Protein AF-A0A2N9MSA2-F1 (afdb_monomer_lite)

Sequence (276 aa):
MLRGLRWGELRAAGSRIDQMLLAAPSSELRQALKRASLESNWTGVLEQAETAMGMECGRGWLDLQRYVCRACYEMGTDYGPIRSAVISGVRGLLADYPSLTELTMMDDTATANAETLAWIRDDAMPGAAATAPPPVEAPAWDSAPAAESGLPTPPDVFELAMQAARAGRPQEGIEMLMREMTQERTGRGRFQRKAQLAQLCVGTPHEPIAFPILKDLAAEIERRKLEDWEAPDLLAHPLALLYRCLSRVDGSQEESQKLYSWLCRLDPLAALNVSR

Foldseek 3Di:
DLLCVLQVVQPVVPLDGDLQLQADDDPVLVVQLVVCVVVLVLVSNQVSLVVVSNDSNVNQQLVSLVSNLVSLVSVDDVSVVVSVVSLVSVLVSCVSPVCSQVDAHPVRHGSADPVSVVCCCVPNNPPPPDDDDDDDDDDDDDDDDDDDDPDDDPPDLLVVCLVCLVVVNNVVSLVSLVVQLVVDPDPVSVLQSLLSNLVSCPPHPNVVVSQVSLVVSLVVCVVVVCVVPPQLVSNLSSLLSNLLSCVVVVHDPVVNVVSLVVSCVSPVVSSVVSVD

Radius of gyration: 25.55 Å; chains: 1; bounding box: 64×41×65 Å

pLDDT: mean 84.84, std 16.27, range [33.5, 96.94]

Structure (mmCIF, N/CA/C/O backbone):
data_AF-A0A2N9MSA2-F1
#
_entry.id   AF-A0A2N9MSA2-F1
#
loop_
_atom_site.group_PDB
_atom_site.id
_atom_site.type_symbol
_atom_site.label_atom_id
_atom_site.label_alt_id
_atom_site.label_comp_id
_atom_site.label_asym_id
_atom_site.label_entity_id
_atom_site.label_seq_id
_atom_site.pdbx_PDB_ins_code
_atom_site.Cartn_x
_atom_site.Cartn_y
_atom_site.Cartn_z
_atom_site.occupancy
_atom_site.B_iso_or_equiv
_atom_site.auth_seq_id
_atom_site.auth_comp_id
_atom_site.auth_asym_id
_atom_site.auth_atom_id
_atom_site.pdbx_PDB_model_num
ATOM 1 N N . MET A 1 1 ? 6.353 8.968 -9.975 1.00 82.12 1 MET A N 1
ATOM 2 C CA . MET A 1 1 ? 5.584 9.388 -11.169 1.00 82.12 1 MET A CA 1
ATOM 3 C C . MET A 1 1 ? 5.792 8.453 -12.360 1.00 82.12 1 MET A C 1
ATOM 5 O O . MET A 1 1 ? 4.796 7.932 -12.835 1.00 82.12 1 MET A O 1
ATOM 9 N N . LEU A 1 2 ? 7.028 8.152 -12.787 1.00 93.88 2 LEU A N 1
ATOM 10 C CA . LEU A 1 2 ? 7.305 7.303 -13.969 1.00 93.88 2 LEU A CA 1
ATOM 11 C C . LEU A 1 2 ? 6.606 5.930 -13.949 1.00 93.88 2 LEU A C 1
ATOM 13 O O . LEU A 1 2 ? 5.880 5.584 -14.875 1.00 93.88 2 LEU A O 1
ATOM 17 N N . ARG A 1 3 ? 6.750 5.186 -12.846 1.00 94.31 3 ARG A N 1
ATOM 18 C CA . ARG A 1 3 ? 6.063 3.899 -12.627 1.00 94.31 3 ARG A CA 1
ATOM 19 C C . ARG A 1 3 ? 4.542 4.021 -12.667 1.00 94.31 3 ARG A C 1
ATOM 21 O O . ARG A 1 3 ? 3.889 3.203 -13.297 1.00 94.31 3 ARG A O 1
ATOM 28 N N . GLY A 1 4 ? 3.987 5.071 -12.061 1.00 92.50 4 GLY A N 1
ATOM 29 C CA . GLY A 1 4 ? 2.548 5.347 -12.106 1.00 92.50 4 GLY A CA 1
ATOM 30 C C . GLY A 1 4 ? 2.040 5.604 -13.525 1.00 92.50 4 GLY A C 1
ATOM 31 O O . GLY A 1 4 ? 0.972 5.122 -13.871 1.00 92.50 4 GLY A O 1
ATOM 32 N N . LEU A 1 5 ? 2.826 6.290 -14.362 1.00 92.94 5 LEU A N 1
ATOM 33 C CA . LEU A 1 5 ? 2.504 6.498 -15.774 1.00 92.94 5 LEU A CA 1
ATOM 34 C C . LEU A 1 5 ? 2.547 5.178 -16.559 1.00 92.94 5 LEU A C 1
ATOM 36 O O . LEU A 1 5 ? 1.536 4.758 -17.110 1.00 92.94 5 LEU A O 1
ATOM 40 N N . ARG A 1 6 ? 3.696 4.492 -16.590 1.00 94.62 6 ARG A N 1
ATOM 41 C CA . ARG A 1 6 ? 3.877 3.290 -17.426 1.00 94.62 6 ARG A CA 1
ATOM 42 C C . ARG A 1 6 ? 3.034 2.106 -16.969 1.00 94.62 6 ARG A C 1
ATOM 44 O O . ARG A 1 6 ? 2.433 1.424 -17.789 1.00 94.62 6 ARG A O 1
ATOM 51 N N . TRP A 1 7 ? 2.962 1.854 -15.667 1.00 94.81 7 TRP A N 1
ATOM 52 C CA . TRP A 1 7 ? 2.114 0.783 -15.148 1.00 94.81 7 TRP A CA 1
ATOM 53 C C . TRP A 1 7 ? 0.641 1.191 -15.088 1.00 94.81 7 TRP A C 1
ATOM 55 O O . TRP A 1 7 ? -0.224 0.324 -15.033 1.00 94.81 7 TRP A O 1
ATOM 65 N N . GLY A 1 8 ? 0.343 2.492 -15.094 1.00 91.94 8 GLY A N 1
ATOM 66 C CA . GLY A 1 8 ? -1.013 3.004 -15.280 1.00 91.94 8 GLY A CA 1
ATOM 67 C C . GLY A 1 8 ? -1.538 2.716 -16.684 1.00 91.94 8 GLY A C 1
ATOM 68 O O . GLY A 1 8 ? -2.685 2.315 -16.823 1.00 91.94 8 GLY A O 1
ATOM 69 N N . GLU A 1 9 ? -0.690 2.823 -17.710 1.00 91.88 9 GLU A N 1
ATOM 70 C CA . GLU A 1 9 ? -1.038 2.446 -19.089 1.00 91.88 9 GLU A CA 1
ATOM 71 C C . GLU A 1 9 ? -1.388 0.955 -19.208 1.00 91.88 9 GLU A C 1
ATOM 73 O O . GLU A 1 9 ? -2.376 0.617 -19.853 1.00 91.88 9 GLU A O 1
ATOM 78 N N . LEU A 1 10 ? -0.645 0.071 -18.528 1.00 89.81 10 LEU A N 1
ATOM 79 C CA . LEU A 1 10 ? -1.005 -1.352 -18.451 1.00 89.81 10 LEU A CA 1
ATOM 80 C C . LEU A 1 10 ? -2.348 -1.561 -17.738 1.00 89.81 10 LEU A C 1
ATOM 82 O O . LEU A 1 10 ? -3.181 -2.324 -18.215 1.00 89.81 10 LEU A O 1
ATOM 86 N N . ARG A 1 11 ? -2.587 -0.833 -16.639 1.00 90.31 11 ARG A N 1
ATOM 87 C CA . ARG A 1 11 ? -3.855 -0.888 -15.893 1.00 90.31 11 ARG A CA 1
ATOM 88 C C . ARG A 1 11 ? -5.054 -0.364 -16.662 1.00 90.31 11 ARG A C 1
ATOM 90 O O . ARG A 1 11 ? -6.148 -0.904 -16.525 1.00 90.31 11 ARG A O 1
ATOM 97 N N . ALA A 1 12 ? -4.854 0.643 -17.503 1.00 88.12 12 ALA A N 1
ATOM 98 C CA . ALA A 1 12 ? -5.901 1.176 -18.362 1.00 88.12 12 ALA A CA 1
ATOM 99 C C . ALA A 1 12 ? -6.389 0.149 -19.400 1.00 88.12 12 ALA A C 1
ATOM 101 O O . ALA A 1 12 ? -7.544 0.218 -19.812 1.00 88.12 12 ALA A O 1
ATOM 102 N N . ALA A 1 13 ? -5.549 -0.821 -19.785 1.00 79.25 13 ALA A N 1
ATOM 103 C CA . ALA A 1 13 ? -5.922 -1.905 -20.696 1.00 79.25 13 ALA A CA 1
ATOM 104 C C . ALA A 1 13 ? -6.785 -3.005 -20.031 1.00 79.25 13 ALA A C 1
ATOM 106 O O . ALA A 1 13 ? -7.304 -3.883 -20.721 1.00 79.25 13 ALA A O 1
ATOM 107 N N . GLY A 1 14 ? -6.988 -2.946 -18.708 1.00 85.31 14 GLY A N 1
ATOM 108 C CA . GLY A 1 14 ? -7.838 -3.868 -17.955 1.00 85.31 14 GLY A CA 1
ATOM 109 C C . GLY A 1 14 ? -7.071 -5.031 -17.323 1.00 85.31 14 GLY A C 1
ATOM 110 O O . GLY A 1 14 ? -5.908 -4.902 -16.953 1.00 85.31 14 GLY A O 1
ATOM 111 N N . SER A 1 15 ? -7.733 -6.176 -17.146 1.00 78.88 15 SER A N 1
ATOM 112 C CA . SER A 1 15 ? -7.199 -7.322 -16.387 1.00 78.88 15 SER A CA 1
ATOM 113 C C . SER A 1 15 ? -6.194 -8.188 -17.150 1.00 78.88 15 SER A C 1
ATOM 115 O O . SER A 1 15 ? -5.512 -9.011 -16.544 1.00 78.88 15 SER A O 1
ATOM 117 N N . ARG A 1 16 ? -6.078 -8.021 -18.473 1.00 82.06 16 ARG A N 1
ATOM 118 C CA . ARG A 1 16 ? -5.093 -8.728 -19.301 1.00 82.06 16 ARG A CA 1
ATOM 119 C C . ARG A 1 16 ? -4.086 -7.743 -19.862 1.00 82.06 16 ARG A C 1
ATOM 121 O O . ARG A 1 16 ? -4.459 -6.698 -20.382 1.00 82.06 16 ARG A O 1
ATOM 128 N N . ILE A 1 17 ? -2.814 -8.117 -19.788 1.00 85.81 17 ILE A N 1
ATOM 129 C CA . ILE A 1 17 ? -1.739 -7.358 -20.417 1.00 85.81 17 ILE A CA 1
ATOM 130 C C . ILE A 1 17 ? -1.771 -7.632 -21.917 1.00 85.81 17 ILE A C 1
ATOM 132 O O . ILE A 1 17 ? -1.617 -8.775 -22.347 1.00 85.81 17 ILE A O 1
ATOM 136 N N . ASP A 1 18 ? -1.942 -6.573 -22.703 1.00 85.62 18 ASP A N 1
ATOM 137 C CA . ASP A 1 18 ? -1.681 -6.623 -24.134 1.00 85.62 18 ASP A CA 1
ATOM 138 C C . ASP A 1 18 ? -0.167 -6.708 -24.366 1.00 85.62 18 ASP A C 1
ATOM 140 O O . ASP A 1 18 ? 0.590 -5.796 -24.021 1.00 85.62 18 ASP A O 1
ATOM 144 N N . GLN A 1 19 ? 0.278 -7.821 -24.949 1.00 85.81 19 GLN A N 1
ATOM 145 C CA . GLN A 1 19 ? 1.688 -8.073 -25.225 1.00 85.81 19 GLN A CA 1
ATOM 146 C C . GLN A 1 19 ? 2.277 -7.051 -26.210 1.00 85.81 19 GLN A C 1
ATOM 148 O O . GLN A 1 19 ? 3.468 -6.755 -26.135 1.00 85.81 19 GLN A O 1
ATOM 153 N N . MET A 1 20 ? 1.446 -6.427 -27.055 1.00 87.06 20 MET A N 1
ATOM 154 C CA . MET A 1 20 ? 1.877 -5.360 -27.965 1.00 87.06 20 MET A CA 1
ATOM 155 C C . MET A 1 20 ? 2.362 -4.105 -27.228 1.00 87.06 20 MET A C 1
ATOM 157 O O . MET A 1 20 ? 3.147 -3.333 -27.775 1.00 87.06 20 MET A O 1
ATOM 161 N N . LEU A 1 21 ? 1.945 -3.903 -25.972 1.00 88.31 21 LEU A N 1
ATOM 162 C CA . LEU A 1 21 ? 2.420 -2.797 -25.136 1.00 88.31 21 LEU A CA 1
ATOM 163 C C . LEU A 1 21 ? 3.799 -3.072 -24.517 1.00 88.31 21 LEU A C 1
ATOM 165 O O . LEU A 1 21 ? 4.441 -2.143 -24.018 1.00 88.31 21 LEU A O 1
ATOM 169 N N . LEU A 1 22 ? 4.273 -4.322 -24.539 1.00 91.44 22 LEU A N 1
ATOM 170 C CA . LEU A 1 22 ? 5.542 -4.736 -23.939 1.00 91.44 22 LEU A CA 1
ATOM 171 C C . LEU A 1 22 ? 6.706 -4.507 -24.909 1.00 91.44 22 LEU A C 1
ATOM 173 O O . LEU A 1 22 ? 7.338 -5.442 -25.403 1.00 91.44 22 LEU A O 1
ATOM 177 N N . ALA A 1 23 ? 6.994 -3.235 -25.181 1.00 91.94 23 ALA A N 1
ATOM 178 C CA . ALA A 1 23 ? 8.123 -2.842 -26.013 1.00 91.94 23 ALA A CA 1
ATOM 179 C C . ALA A 1 23 ? 9.449 -3.327 -25.408 1.00 91.94 23 ALA A C 1
ATOM 181 O O . ALA A 1 23 ? 9.709 -3.173 -24.213 1.00 91.94 23 ALA A O 1
ATOM 182 N N . ALA A 1 24 ? 10.316 -3.883 -26.246 1.00 90.31 24 ALA A N 1
ATOM 183 C CA . ALA A 1 24 ? 11.632 -4.314 -25.815 1.00 90.31 24 ALA A CA 1
ATOM 184 C C . ALA A 1 24 ? 12.589 -3.116 -25.661 1.00 90.31 24 ALA A C 1
ATOM 186 O O . ALA A 1 24 ? 12.570 -2.196 -26.482 1.00 90.31 24 ALA A O 1
ATOM 187 N N . PRO A 1 25 ? 13.464 -3.103 -24.642 1.00 91.69 25 PRO A N 1
ATOM 188 C CA . PRO A 1 25 ? 14.540 -2.119 -24.564 1.00 91.69 25 PRO A CA 1
ATOM 189 C C . PRO A 1 25 ? 15.592 -2.375 -25.650 1.00 91.69 25 PRO A C 1
ATOM 191 O O . PRO A 1 25 ? 15.817 -3.521 -26.044 1.00 91.69 25 PRO A O 1
ATOM 194 N N . SER A 1 26 ? 16.297 -1.327 -26.082 1.00 92.56 26 SER A N 1
ATOM 195 C CA . SER A 1 26 ? 17.403 -1.480 -27.032 1.00 92.56 26 SER A CA 1
ATOM 196 C C . SER A 1 26 ? 18.547 -2.316 -26.441 1.00 92.56 26 SER A C 1
ATOM 198 O O . SER A 1 26 ? 18.805 -2.308 -25.232 1.00 92.56 26 SER A O 1
ATOM 200 N N . SER A 1 27 ? 19.279 -3.028 -27.302 1.00 90.62 27 SER A N 1
ATOM 201 C CA . SER A 1 27 ? 20.450 -3.813 -26.890 1.00 90.62 27 SER A CA 1
ATOM 202 C C . SER A 1 27 ? 21.538 -2.941 -26.258 1.00 90.62 27 SER A C 1
ATOM 204 O O . SER A 1 27 ? 22.180 -3.364 -25.298 1.00 90.62 27 SER A O 1
ATOM 206 N N . GLU A 1 28 ? 21.711 -1.718 -26.761 1.00 92.88 28 GLU A N 1
ATOM 207 C CA . GLU A 1 28 ? 22.635 -0.724 -26.214 1.00 92.88 28 GLU A CA 1
ATOM 208 C C . GLU A 1 28 ? 22.285 -0.373 -24.765 1.00 92.88 28 GLU A C 1
ATOM 210 O O . GLU A 1 28 ? 23.157 -0.423 -23.900 1.00 92.88 28 GLU A O 1
ATOM 215 N N . LEU A 1 29 ? 21.005 -0.123 -24.470 1.00 93.00 29 LEU A N 1
ATOM 216 C CA . LEU A 1 29 ? 20.539 0.196 -23.120 1.00 93.00 29 LEU A CA 1
ATOM 217 C C . LEU A 1 29 ? 20.775 -0.965 -22.143 1.00 93.00 29 LEU A C 1
ATOM 219 O O . LEU A 1 29 ? 21.257 -0.750 -21.030 1.00 93.00 29 LEU A O 1
ATOM 223 N N . ARG A 1 30 ? 20.504 -2.210 -22.565 1.00 92.62 30 ARG A N 1
ATOM 224 C CA . ARG A 1 30 ? 20.805 -3.410 -21.757 1.00 92.62 30 ARG A CA 1
ATOM 225 C C . ARG A 1 30 ? 22.294 -3.514 -21.439 1.00 92.62 30 ARG A C 1
ATOM 227 O O . ARG A 1 30 ? 22.672 -3.794 -20.302 1.00 92.62 30 ARG A O 1
ATOM 234 N N . GLN A 1 31 ? 23.141 -3.314 -22.448 1.00 93.69 31 GLN A N 1
ATOM 235 C CA . GLN A 1 31 ? 24.591 -3.394 -22.295 1.00 93.69 31 GLN A CA 1
ATOM 236 C C . GLN A 1 31 ? 25.132 -2.262 -21.419 1.00 93.69 31 GLN A C 1
ATOM 238 O O . GLN A 1 31 ? 26.003 -2.519 -20.590 1.00 93.69 31 GLN A O 1
ATOM 243 N N . ALA A 1 32 ? 24.609 -1.043 -21.564 1.00 93.50 32 ALA A N 1
ATOM 244 C CA . ALA A 1 32 ? 25.002 0.116 -20.771 1.00 93.50 32 ALA A CA 1
ATOM 245 C C . ALA A 1 32 ? 24.683 -0.081 -19.281 1.00 93.50 32 ALA A C 1
ATOM 247 O O . ALA A 1 32 ? 25.586 0.033 -18.451 1.00 93.50 32 ALA A O 1
ATOM 248 N N . LEU A 1 33 ? 23.455 -0.503 -18.950 1.00 94.75 33 LEU A N 1
ATOM 249 C CA . LEU A 1 33 ? 23.052 -0.811 -17.572 1.00 94.75 33 LEU A CA 1
ATOM 250 C C . LEU A 1 33 ? 23.892 -1.935 -16.962 1.00 94.75 33 LEU A C 1
ATOM 252 O O . LEU A 1 33 ? 24.382 -1.817 -15.837 1.00 94.75 33 LEU A O 1
ATOM 256 N N . LYS A 1 34 ? 24.107 -3.020 -17.716 1.00 93.56 34 LYS A N 1
ATOM 257 C CA . LYS A 1 34 ? 24.925 -4.144 -17.251 1.00 93.56 34 LYS A CA 1
ATOM 258 C C . LYS A 1 34 ? 26.378 -3.729 -17.020 1.00 93.56 34 LYS A C 1
ATOM 260 O O . LYS A 1 34 ? 26.956 -4.121 -16.012 1.00 93.56 34 LYS A O 1
ATOM 265 N N . ARG A 1 35 ? 26.961 -2.928 -17.916 1.00 96.12 35 ARG A N 1
ATOM 266 C CA . ARG A 1 35 ? 28.325 -2.403 -17.770 1.00 96.12 35 ARG A CA 1
ATOM 267 C C . ARG A 1 35 ? 28.445 -1.514 -16.533 1.00 96.12 35 ARG A C 1
ATOM 269 O O . ARG A 1 35 ? 29.296 -1.785 -15.694 1.00 96.12 35 ARG A O 1
ATOM 276 N N . ALA A 1 36 ? 27.553 -0.536 -16.375 1.00 94.81 36 ALA A N 1
ATOM 277 C CA . ALA A 1 36 ? 27.558 0.368 -15.225 1.00 94.81 36 ALA A CA 1
ATOM 278 C C . ALA A 1 36 ? 27.416 -0.391 -13.892 1.00 94.81 36 ALA A C 1
ATOM 280 O O . ALA A 1 36 ? 28.091 -0.070 -12.917 1.00 94.81 36 ALA A O 1
ATOM 281 N N . SER A 1 37 ? 26.594 -1.446 -13.869 1.00 94.94 37 SER A N 1
ATOM 282 C CA . SER A 1 37 ? 26.458 -2.334 -12.711 1.00 94.94 37 SER A CA 1
ATOM 283 C C . SER A 1 37 ? 27.732 -3.121 -12.402 1.00 94.94 37 SER A C 1
ATOM 285 O O . SER A 1 37 ? 28.027 -3.330 -11.230 1.00 94.94 37 SER A O 1
ATOM 287 N N . LEU A 1 38 ? 28.471 -3.584 -13.414 1.00 95.12 38 LEU A N 1
ATOM 288 C CA . LEU A 1 38 ? 29.733 -4.308 -13.214 1.00 95.12 38 LEU A CA 1
ATOM 289 C C . LEU A 1 38 ? 30.852 -3.380 -12.729 1.00 95.12 38 LEU A C 1
ATOM 291 O O . LEU A 1 38 ? 31.687 -3.782 -11.926 1.00 95.12 38 LEU A O 1
ATOM 295 N N . GLU A 1 39 ? 30.838 -2.129 -13.178 1.00 96.19 39 GLU A N 1
ATOM 296 C CA . GLU A 1 39 ? 31.784 -1.084 -12.774 1.00 96.19 39 GLU A CA 1
ATOM 297 C C . GLU A 1 39 ? 31.448 -0.464 -11.405 1.00 96.19 39 GLU A C 1
ATOM 299 O O . GLU A 1 39 ? 32.145 0.441 -10.956 1.00 96.19 39 GLU A O 1
ATOM 304 N N . SER A 1 40 ? 30.393 -0.938 -10.724 1.00 95.44 40 SER A N 1
ATOM 305 C CA . SER A 1 40 ? 29.891 -0.377 -9.456 1.00 95.44 40 SER A CA 1
ATOM 306 C C . SER A 1 40 ? 29.536 1.116 -9.531 1.00 95.44 40 SER A C 1
ATOM 308 O O . SER A 1 40 ? 29.532 1.824 -8.524 1.00 95.44 40 SER A O 1
ATOM 310 N N . ASN A 1 41 ? 29.209 1.613 -10.726 1.00 96.12 41 ASN A N 1
ATOM 311 C CA . ASN A 1 41 ? 28.740 2.978 -10.935 1.00 96.12 41 ASN A CA 1
ATOM 312 C C . ASN A 1 41 ? 27.240 3.072 -10.603 1.00 96.12 41 ASN A C 1
ATOM 314 O O . ASN A 1 41 ? 26.390 3.175 -11.489 1.00 96.12 41 ASN A O 1
ATOM 318 N N . TRP A 1 42 ? 26.905 2.983 -9.314 1.00 96.56 42 TRP A N 1
ATOM 319 C CA . TRP A 1 42 ? 25.520 2.858 -8.847 1.00 96.56 42 TRP A CA 1
ATOM 320 C C . TRP A 1 42 ? 24.660 4.094 -9.123 1.00 96.56 42 TRP A C 1
ATOM 322 O O . TRP A 1 42 ? 23.480 3.950 -9.440 1.00 96.56 42 TRP A O 1
ATOM 332 N N . THR A 1 43 ? 25.248 5.291 -9.097 1.00 95.69 43 THR A N 1
ATOM 333 C CA . THR A 1 43 ? 24.578 6.529 -9.526 1.00 95.69 43 THR A CA 1
ATOM 334 C C . THR A 1 43 ? 24.186 6.454 -10.999 1.00 95.69 43 THR A C 1
ATOM 336 O O . THR A 1 43 ? 23.024 6.666 -11.337 1.00 95.69 43 THR A O 1
ATOM 339 N N . GLY A 1 44 ? 25.122 6.057 -11.867 1.00 95.19 44 GLY A N 1
ATOM 340 C CA . GLY A 1 44 ? 24.859 5.884 -13.294 1.00 95.19 44 GLY A CA 1
ATOM 341 C C . GLY A 1 44 ? 23.835 4.785 -13.587 1.00 95.19 44 GLY A C 1
ATOM 342 O O . GLY A 1 44 ? 23.007 4.950 -14.482 1.00 95.19 44 GLY A O 1
ATOM 343 N N . VAL A 1 45 ? 23.844 3.686 -12.821 1.00 96.94 45 VAL A N 1
ATOM 344 C CA . VAL A 1 45 ? 22.816 2.633 -12.914 1.00 96.94 45 VAL A CA 1
ATOM 345 C C . VAL A 1 45 ? 21.438 3.196 -12.579 1.00 96.94 45 VAL A C 1
ATOM 347 O O . VAL A 1 45 ? 20.493 2.958 -13.328 1.00 96.94 45 VAL A O 1
ATOM 350 N N . LEU A 1 46 ? 21.319 3.949 -11.482 1.00 95.81 46 LEU A N 1
ATOM 351 C CA . LEU A 1 46 ? 20.051 4.530 -11.047 1.00 95.81 46 LEU A CA 1
ATOM 352 C C . LEU A 1 46 ? 19.494 5.511 -12.090 1.00 95.81 46 LEU A C 1
ATOM 354 O O . LEU A 1 46 ? 18.334 5.396 -12.481 1.00 95.81 46 LEU A O 1
ATOM 358 N N . GLU A 1 47 ? 20.321 6.429 -12.589 1.00 95.56 47 GLU A N 1
ATOM 359 C CA . GLU A 1 47 ? 19.919 7.425 -13.593 1.00 95.56 47 GLU A CA 1
ATOM 360 C C . GLU A 1 47 ? 19.483 6.782 -14.916 1.00 95.56 47 GLU A C 1
ATOM 362 O O . GLU A 1 47 ? 18.430 7.121 -15.469 1.00 95.56 47 GLU A O 1
ATOM 367 N N . GLN A 1 48 ? 20.259 5.817 -15.418 1.00 96.00 48 GLN A N 1
ATOM 368 C CA . GLN A 1 48 ? 19.927 5.098 -16.649 1.00 96.00 48 GLN A CA 1
ATOM 369 C C . GLN A 1 48 ? 18.657 4.263 -16.485 1.00 96.00 48 GLN A C 1
ATOM 371 O O . GLN A 1 48 ? 17.819 4.237 -17.387 1.00 96.00 48 GLN A O 1
ATOM 376 N N . ALA A 1 49 ? 18.485 3.605 -15.336 1.00 96.31 49 ALA A N 1
ATOM 377 C CA . ALA A 1 49 ? 17.318 2.774 -15.086 1.00 96.31 49 ALA A CA 1
ATOM 378 C C . ALA A 1 49 ? 16.037 3.610 -14.944 1.00 96.31 49 ALA A C 1
ATOM 380 O O . ALA A 1 49 ? 15.003 3.220 -15.482 1.00 96.31 49 ALA A O 1
ATOM 381 N N . GLU A 1 50 ? 16.087 4.778 -14.294 1.00 95.56 50 GLU A N 1
ATOM 382 C CA . GLU A 1 50 ? 14.940 5.693 -14.229 1.00 95.56 50 GLU A CA 1
ATOM 383 C C . GLU A 1 50 ? 14.645 6.341 -15.591 1.00 95.56 50 GLU A C 1
ATOM 385 O O . GLU A 1 50 ? 13.482 6.492 -15.963 1.00 95.56 50 GLU A O 1
ATOM 390 N N . THR A 1 51 ? 15.669 6.641 -16.395 1.00 95.31 51 THR A N 1
ATOM 391 C CA . THR A 1 51 ? 15.471 7.102 -17.781 1.00 95.31 51 THR A CA 1
ATOM 392 C C . THR A 1 51 ? 14.743 6.036 -18.604 1.00 95.31 51 THR A C 1
ATOM 394 O O . THR A 1 51 ? 13.718 6.321 -19.224 1.00 95.31 51 THR A O 1
ATOM 397 N N . ALA A 1 52 ? 15.208 4.785 -18.536 1.00 95.19 52 ALA A N 1
ATOM 398 C CA . ALA A 1 52 ? 14.570 3.638 -19.178 1.00 95.19 52 ALA A CA 1
ATOM 399 C C . ALA A 1 52 ? 13.140 3.395 -18.669 1.00 95.19 52 ALA A C 1
ATOM 401 O O . ALA A 1 52 ? 12.248 3.068 -19.450 1.00 95.19 52 ALA A O 1
ATOM 402 N N . MET A 1 53 ? 12.895 3.614 -17.375 1.00 95.75 53 MET A N 1
ATOM 403 C CA . MET A 1 53 ? 11.570 3.513 -16.760 1.00 95.75 53 MET A CA 1
ATOM 404 C C . MET A 1 53 ? 10.574 4.518 -17.355 1.00 95.75 53 MET A C 1
ATOM 406 O O . MET A 1 53 ? 9.377 4.256 -17.347 1.00 95.75 53 MET A O 1
ATOM 410 N N . GLY A 1 54 ? 11.031 5.661 -17.873 1.00 94.06 54 GLY A N 1
ATOM 411 C CA . GLY A 1 54 ? 10.177 6.611 -18.594 1.00 94.06 54 GLY A CA 1
ATOM 412 C C . GLY A 1 54 ? 9.838 6.189 -20.029 1.00 94.06 54 GLY A C 1
ATOM 413 O O . GLY A 1 54 ? 8.859 6.673 -20.598 1.00 94.06 54 GLY A O 1
ATOM 414 N N . MET A 1 55 ? 10.614 5.279 -20.617 1.00 94.38 55 MET A N 1
ATOM 415 C CA . MET A 1 55 ? 10.430 4.804 -21.989 1.00 94.38 55 MET A CA 1
ATOM 416 C C . MET A 1 55 ? 9.339 3.732 -22.078 1.00 94.38 55 MET A C 1
ATOM 418 O O . MET A 1 55 ? 8.801 3.254 -21.081 1.00 94.38 55 MET A O 1
ATOM 422 N N . GLU A 1 56 ? 8.991 3.336 -23.297 1.00 92.38 56 GLU A N 1
ATOM 423 C CA . GLU A 1 56 ? 7.963 2.322 -23.561 1.00 92.38 56 GLU A CA 1
ATOM 424 C C . GLU A 1 56 ? 8.289 0.952 -22.955 1.00 92.38 56 GLU A C 1
ATOM 426 O O . GLU A 1 56 ? 7.392 0.260 -22.472 1.00 92.38 56 GLU A O 1
ATOM 431 N N . CYS A 1 57 ? 9.575 0.598 -22.893 1.00 93.19 57 CYS A N 1
ATOM 432 C CA . CYS A 1 57 ? 10.041 -0.645 -22.284 1.00 93.19 57 CYS A CA 1
ATOM 433 C C . CYS A 1 57 ? 9.836 -0.703 -20.764 1.00 93.19 57 CYS A C 1
ATOM 435 O O . CYS A 1 57 ? 9.751 -1.792 -20.199 1.00 93.19 57 CYS A O 1
ATOM 437 N N . GLY A 1 58 ? 9.663 0.444 -20.095 1.00 93.56 58 GLY A N 1
ATOM 438 C CA . GLY A 1 58 ? 9.379 0.512 -18.661 1.00 93.56 58 GLY A CA 1
ATOM 439 C C . GLY A 1 58 ? 8.045 -0.126 -18.255 1.00 93.56 58 GLY A C 1
ATOM 440 O O . GLY A 1 58 ? 7.828 -0.393 -17.073 1.00 93.56 58 GLY A O 1
ATOM 441 N N . ARG A 1 59 ? 7.149 -0.400 -19.214 1.00 94.12 59 ARG A N 1
ATOM 442 C CA . ARG A 1 59 ? 5.885 -1.109 -18.963 1.00 94.12 59 ARG A CA 1
ATOM 443 C C . ARG A 1 59 ? 6.132 -2.537 -18.489 1.00 94.12 59 ARG A C 1
ATOM 445 O O . ARG A 1 59 ? 5.594 -2.935 -17.463 1.00 94.12 59 ARG A O 1
ATOM 452 N N . GLY A 1 60 ? 6.957 -3.275 -19.229 1.00 92.38 60 GLY A N 1
ATOM 453 C CA . GLY A 1 60 ? 7.170 -4.708 -19.024 1.00 92.38 60 GLY A CA 1
ATOM 454 C C . GLY A 1 60 ? 8.524 -5.089 -18.447 1.00 92.38 60 GLY A C 1
ATOM 455 O O . GLY A 1 60 ? 8.663 -6.191 -17.932 1.00 92.38 60 GLY A O 1
ATOM 456 N N . TRP A 1 61 ? 9.534 -4.221 -18.532 1.00 95.62 61 TRP A N 1
ATOM 457 C CA . TRP A 1 61 ? 10.899 -4.613 -18.197 1.00 95.62 61 TRP A CA 1
ATOM 458 C C . TRP A 1 61 ? 11.165 -4.549 -16.686 1.00 95.62 61 TRP A C 1
ATOM 460 O O . TRP A 1 61 ? 11.560 -3.520 -16.131 1.00 95.62 61 TRP A O 1
ATOM 470 N N . LEU A 1 62 ? 10.947 -5.677 -16.007 1.00 95.81 62 LEU A N 1
ATOM 471 C CA . LEU A 1 62 ? 11.072 -5.808 -14.554 1.00 95.81 62 LEU A CA 1
ATOM 472 C C . LEU A 1 62 ? 12.527 -5.769 -14.074 1.00 95.81 62 LEU A C 1
ATOM 474 O O . LEU A 1 62 ? 12.780 -5.361 -12.940 1.00 95.81 62 LEU A O 1
ATOM 478 N N . ASP A 1 63 ? 13.492 -6.115 -14.931 1.00 95.00 63 ASP A N 1
ATOM 479 C CA . ASP A 1 63 ? 14.915 -6.074 -14.568 1.00 95.00 63 ASP A CA 1
ATOM 480 C C . ASP A 1 63 ? 15.373 -4.668 -14.153 1.00 95.00 63 ASP A C 1
ATOM 482 O O . ASP A 1 63 ? 16.244 -4.535 -13.291 1.00 95.00 63 ASP A O 1
ATOM 486 N N . LEU A 1 64 ? 14.754 -3.613 -14.702 1.00 95.69 64 LEU A N 1
ATOM 487 C CA . LEU A 1 64 ? 15.007 -2.228 -14.290 1.00 95.69 64 LEU A CA 1
ATOM 488 C C . LEU A 1 64 ? 14.813 -2.044 -12.785 1.00 95.69 64 LEU A C 1
ATOM 490 O O . LEU A 1 64 ? 15.591 -1.351 -12.134 1.00 95.69 64 LEU A O 1
ATOM 494 N N . GLN A 1 65 ? 13.796 -2.694 -12.219 1.00 96.06 65 GLN A N 1
ATOM 495 C CA . GLN A 1 65 ? 13.463 -2.561 -10.804 1.00 96.06 65 GLN A CA 1
ATOM 496 C C . GLN A 1 65 ? 14.533 -3.205 -9.930 1.00 96.06 65 GLN A C 1
ATOM 498 O O . GLN A 1 65 ? 14.940 -2.612 -8.933 1.00 96.06 65 GLN A O 1
ATOM 503 N N . ARG A 1 66 ? 15.063 -4.360 -10.354 1.00 95.88 66 ARG A N 1
ATOM 504 C CA . ARG A 1 66 ? 16.204 -4.997 -9.692 1.00 95.88 66 ARG A CA 1
ATOM 505 C C . ARG A 1 66 ? 17.429 -4.082 -9.710 1.00 95.88 66 ARG A C 1
ATOM 507 O O . ARG A 1 66 ? 18.051 -3.900 -8.666 1.00 95.88 66 ARG A O 1
ATOM 514 N N . TYR A 1 67 ? 17.757 -3.481 -10.857 1.00 96.31 67 TYR A N 1
ATOM 515 C CA . TYR A 1 67 ? 18.892 -2.557 -10.974 1.00 96.31 67 TYR A CA 1
ATOM 516 C C . TYR A 1 67 ? 18.746 -1.334 -10.066 1.00 96.31 67 TYR A C 1
ATOM 518 O O . TYR A 1 67 ? 19.684 -1.004 -9.343 1.00 96.31 67 TYR A O 1
ATOM 526 N N . VAL A 1 68 ? 17.565 -0.711 -10.040 1.00 96.50 68 VAL A N 1
ATOM 527 C CA . VAL A 1 68 ? 17.271 0.421 -9.147 1.00 96.50 68 VAL A CA 1
ATOM 528 C C . VAL A 1 68 ? 17.407 0.008 -7.685 1.00 96.50 68 VAL A C 1
ATOM 530 O O . VAL A 1 68 ? 18.113 0.660 -6.921 1.00 96.50 68 VAL A O 1
ATOM 533 N N . CYS A 1 69 ? 16.788 -1.104 -7.284 1.00 95.88 69 CYS A N 1
ATOM 534 C CA . CYS A 1 69 ? 16.864 -1.581 -5.907 1.00 95.88 69 CYS A CA 1
ATOM 535 C C . CYS A 1 69 ? 18.290 -1.958 -5.496 1.00 95.88 69 CYS A C 1
ATOM 537 O O . CYS A 1 69 ? 18.659 -1.712 -4.346 1.00 95.88 69 CYS A O 1
ATOM 539 N N . ARG A 1 70 ? 19.094 -2.515 -6.412 1.00 95.00 70 ARG A N 1
ATOM 540 C CA . ARG A 1 70 ? 20.507 -2.806 -6.161 1.00 95.00 70 ARG A CA 1
ATOM 541 C C . ARG A 1 70 ? 21.319 -1.526 -6.004 1.00 95.00 70 ARG A C 1
ATOM 543 O O . ARG A 1 70 ? 22.032 -1.403 -5.017 1.00 95.00 70 ARG A O 1
ATOM 550 N N . ALA A 1 71 ? 21.166 -0.562 -6.909 1.00 96.12 71 ALA A N 1
ATOM 551 C CA . ALA A 1 71 ? 21.848 0.725 -6.816 1.00 96.12 71 ALA A CA 1
ATOM 552 C C . ALA A 1 71 ? 21.509 1.449 -5.503 1.00 96.12 71 ALA A C 1
ATOM 554 O O . ALA A 1 71 ? 22.408 1.866 -4.781 1.00 96.12 71 ALA A O 1
ATOM 555 N N . CYS A 1 72 ? 20.226 1.512 -5.132 1.00 95.50 72 CYS A N 1
ATOM 556 C CA . CYS A 1 72 ? 19.804 2.110 -3.866 1.00 95.50 72 CYS A CA 1
ATOM 557 C C . CYS A 1 72 ? 20.389 1.399 -2.638 1.00 95.50 72 CYS A C 1
ATOM 559 O O . CYS A 1 72 ? 20.659 2.051 -1.638 1.00 95.50 72 CYS A O 1
ATOM 561 N N . TYR A 1 73 ? 20.567 0.077 -2.685 1.00 94.25 73 TYR A N 1
ATOM 562 C CA . TYR A 1 73 ? 21.200 -0.657 -1.589 1.00 94.25 73 TYR A CA 1
ATOM 563 C C . TYR A 1 73 ? 22.678 -0.270 -1.431 1.00 94.25 73 TYR A C 1
ATOM 565 O O . TYR A 1 73 ? 23.125 0.020 -0.325 1.00 94.25 73 TYR A O 1
ATOM 573 N N . GLU A 1 74 ? 23.414 -0.211 -2.541 1.00 94.56 74 GLU A N 1
ATOM 574 C CA . GLU A 1 74 ? 24.853 0.080 -2.554 1.00 94.56 74 GLU A CA 1
ATOM 575 C C . GLU A 1 74 ? 25.171 1.553 -2.252 1.00 94.56 74 GLU A C 1
ATOM 577 O O . GLU A 1 74 ? 26.211 1.868 -1.680 1.00 94.56 74 GLU A O 1
ATOM 582 N N . MET A 1 75 ? 24.261 2.472 -2.588 1.00 93.75 75 MET A N 1
ATOM 583 C CA . MET A 1 75 ? 24.393 3.903 -2.284 1.00 93.75 75 MET A CA 1
ATOM 584 C C . MET A 1 75 ? 24.111 4.251 -0.812 1.00 93.75 75 MET A C 1
ATOM 586 O O . MET A 1 75 ? 24.326 5.391 -0.401 1.00 93.75 75 MET A O 1
ATOM 590 N N . GLY A 1 76 ? 23.658 3.284 -0.010 1.00 90.69 76 GLY A N 1
ATOM 591 C CA . GLY A 1 76 ? 23.535 3.416 1.438 1.00 90.69 76 GLY A CA 1
ATOM 592 C C . GLY A 1 76 ? 22.139 3.779 1.949 1.00 90.69 76 GLY A C 1
ATOM 593 O O . GLY A 1 76 ? 21.136 3.783 1.233 1.00 90.69 76 GLY A O 1
ATOM 594 N N . THR A 1 77 ? 22.067 4.054 3.253 1.00 86.31 77 THR A N 1
ATOM 595 C CA . THR A 1 77 ? 20.814 4.122 4.026 1.00 86.31 77 THR A CA 1
ATOM 596 C C . THR A 1 77 ? 19.842 5.202 3.564 1.00 86.31 77 THR A C 1
ATOM 598 O O . THR A 1 77 ? 18.631 5.000 3.658 1.00 86.31 77 THR A O 1
ATOM 601 N N . ASP A 1 78 ? 20.345 6.304 3.012 1.00 92.12 78 ASP A N 1
ATOM 602 C CA . ASP A 1 78 ? 19.523 7.431 2.552 1.00 92.12 78 ASP A CA 1
ATOM 603 C C . ASP A 1 78 ? 18.613 7.044 1.374 1.00 92.12 78 ASP A C 1
ATOM 605 O O . ASP A 1 78 ? 17.529 7.602 1.199 1.00 92.12 78 ASP A O 1
ATOM 609 N N . TYR A 1 79 ? 18.999 6.016 0.613 1.00 93.81 79 TYR A N 1
ATOM 610 C CA . TYR A 1 79 ? 18.225 5.469 -0.502 1.00 93.81 79 TYR A CA 1
ATOM 611 C C . TYR A 1 79 ? 17.303 4.309 -0.084 1.00 93.81 79 TYR A C 1
ATOM 613 O O . TYR A 1 79 ? 16.524 3.800 -0.896 1.00 93.81 79 TYR A O 1
ATOM 621 N N . GLY A 1 80 ? 17.319 3.907 1.191 1.00 92.12 80 GLY A N 1
ATOM 622 C CA . GLY A 1 80 ? 16.468 2.846 1.739 1.00 92.12 80 GLY A CA 1
ATOM 623 C C . GLY A 1 80 ? 14.957 3.078 1.554 1.00 92.12 80 GLY A C 1
ATOM 624 O O . GLY A 1 80 ? 14.254 2.153 1.122 1.00 92.12 80 GLY A O 1
ATOM 625 N N . PRO A 1 81 ? 14.425 4.291 1.812 1.00 94.31 81 PRO A N 1
ATOM 626 C CA . PRO A 1 81 ? 13.022 4.610 1.544 1.00 94.31 81 PRO A CA 1
ATOM 627 C C . PRO A 1 81 ? 12.658 4.495 0.058 1.00 94.31 81 PRO A C 1
ATOM 629 O O . PRO A 1 81 ? 11.583 3.993 -0.273 1.00 94.31 81 PRO A O 1
ATOM 632 N N . ILE A 1 82 ? 13.570 4.887 -0.838 1.00 93.31 82 ILE A N 1
ATOM 633 C CA . ILE A 1 82 ? 13.381 4.791 -2.293 1.00 93.31 82 ILE A CA 1
ATOM 634 C C . ILE A 1 82 ? 13.308 3.318 -2.706 1.00 93.31 82 ILE A C 1
ATOM 636 O O . ILE A 1 82 ? 12.341 2.913 -3.352 1.00 93.31 82 ILE A O 1
ATOM 640 N N . ARG A 1 83 ? 14.260 2.489 -2.251 1.00 94.12 83 ARG A N 1
ATOM 641 C CA . ARG A 1 83 ? 14.242 1.034 -2.480 1.00 94.12 83 ARG A CA 1
ATOM 642 C C . ARG A 1 83 ? 12.927 0.409 -2.010 1.00 94.12 83 ARG A C 1
ATOM 644 O O . ARG A 1 83 ? 12.327 -0.374 -2.742 1.00 94.12 83 ARG A O 1
ATOM 651 N N . SER A 1 84 ? 12.460 0.780 -0.819 1.00 93.25 84 SER A N 1
ATOM 652 C CA . SER A 1 84 ? 11.213 0.258 -0.242 1.00 93.25 84 SER A CA 1
ATOM 653 C C . SER A 1 84 ? 9.980 0.653 -1.063 1.00 93.25 84 SER A C 1
ATOM 655 O O . SER A 1 84 ? 9.098 -0.176 -1.290 1.00 93.25 84 SER A O 1
ATOM 657 N N . ALA A 1 85 ? 9.930 1.894 -1.554 1.00 94.56 85 ALA A N 1
ATOM 658 C CA . ALA A 1 85 ? 8.854 2.368 -2.420 1.00 94.56 85 ALA A CA 1
ATOM 659 C C . ALA A 1 85 ? 8.824 1.622 -3.764 1.00 94.56 85 ALA A C 1
ATOM 661 O O . ALA A 1 85 ? 7.750 1.242 -4.229 1.00 94.56 85 ALA A O 1
ATOM 662 N N . VAL A 1 86 ? 9.992 1.361 -4.362 1.00 94.88 86 VAL A N 1
ATOM 663 C CA . VAL A 1 86 ? 10.099 0.587 -5.609 1.00 94.88 86 VAL A CA 1
ATOM 664 C C . VAL A 1 86 ? 9.626 -0.851 -5.399 1.00 94.88 86 VAL A C 1
ATOM 666 O O . VAL A 1 86 ? 8.794 -1.325 -6.169 1.00 94.88 86 VAL A O 1
ATOM 669 N N . ILE A 1 87 ? 10.067 -1.513 -4.324 1.00 94.50 87 ILE A N 1
ATOM 670 C CA . ILE A 1 87 ? 9.628 -2.875 -3.979 1.00 94.50 87 ILE A CA 1
ATOM 671 C C . ILE A 1 87 ? 8.107 -2.932 -3.780 1.00 94.50 87 ILE A C 1
ATOM 673 O O . ILE A 1 87 ? 7.449 -3.818 -4.321 1.00 94.50 87 ILE A O 1
ATOM 677 N N . SER A 1 88 ? 7.530 -1.974 -3.048 1.00 92.69 88 SER A N 1
ATOM 678 C CA . SER A 1 88 ? 6.076 -1.890 -2.849 1.00 92.69 88 SER A CA 1
ATOM 679 C C . SER A 1 88 ? 5.320 -1.693 -4.169 1.00 92.69 88 SER A C 1
ATOM 681 O O . SER A 1 88 ? 4.290 -2.320 -4.408 1.00 92.69 88 SER A O 1
ATOM 683 N N . GLY A 1 89 ? 5.866 -0.879 -5.076 1.00 93.88 89 GLY A N 1
ATOM 684 C CA . GLY A 1 89 ? 5.307 -0.701 -6.412 1.00 93.88 89 GLY A CA 1
ATOM 685 C C . GLY A 1 89 ? 5.315 -1.990 -7.239 1.00 93.88 89 GLY A C 1
ATOM 686 O O . GLY A 1 89 ? 4.309 -2.314 -7.868 1.00 93.88 89 GLY A O 1
ATOM 687 N N . VAL A 1 90 ? 6.423 -2.739 -7.212 1.00 94.88 90 VAL A N 1
ATOM 688 C CA . VAL A 1 90 ? 6.532 -4.038 -7.898 1.00 94.88 90 VAL A CA 1
ATOM 689 C C . VAL A 1 90 ? 5.550 -5.049 -7.312 1.00 94.88 90 VAL A C 1
ATOM 691 O O . VAL A 1 90 ? 4.863 -5.722 -8.074 1.00 94.88 90 VAL A O 1
ATOM 694 N N . ARG A 1 91 ? 5.409 -5.103 -5.980 1.00 94.00 91 ARG A N 1
ATOM 695 C CA . ARG A 1 91 ? 4.391 -5.925 -5.301 1.00 94.00 91 ARG A CA 1
ATOM 696 C C . ARG A 1 91 ? 2.990 -5.636 -5.818 1.00 94.00 91 ARG A C 1
ATOM 698 O O . ARG A 1 91 ? 2.290 -6.560 -6.209 1.00 94.00 91 ARG A O 1
ATOM 705 N N . GLY A 1 92 ? 2.603 -4.360 -5.854 1.00 92.88 92 GLY A N 1
ATOM 706 C CA . GLY A 1 92 ? 1.289 -3.957 -6.354 1.00 92.88 92 GLY A CA 1
ATOM 707 C C . GLY A 1 92 ? 1.081 -4.331 -7.822 1.00 92.88 92 GLY A C 1
ATOM 708 O O . GLY A 1 92 ? 0.033 -4.848 -8.179 1.00 92.88 92 GLY A O 1
ATOM 709 N N . LEU A 1 93 ? 2.092 -4.132 -8.676 1.00 93.44 93 LEU A N 1
ATOM 710 C CA . LEU A 1 93 ? 2.012 -4.535 -10.083 1.00 93.44 93 LEU A CA 1
ATOM 711 C C . LEU A 1 93 ? 1.820 -6.045 -10.256 1.00 93.44 93 LEU A C 1
ATOM 713 O O . LEU A 1 93 ? 0.997 -6.453 -11.065 1.00 93.44 93 LEU A O 1
ATOM 717 N N . LEU A 1 94 ? 2.574 -6.860 -9.519 1.00 93.06 94 LEU A N 1
ATOM 718 C CA . LEU A 1 94 ? 2.511 -8.318 -9.632 1.00 93.06 94 LEU A CA 1
ATOM 719 C C . LEU A 1 94 ? 1.277 -8.917 -8.952 1.00 93.06 94 LEU A C 1
ATOM 721 O O . LEU A 1 94 ? 0.844 -9.995 -9.344 1.00 93.06 94 LEU A O 1
ATOM 725 N N . ALA A 1 95 ? 0.692 -8.225 -7.972 1.00 90.81 95 ALA A N 1
ATOM 726 C CA . ALA A 1 95 ? -0.610 -8.591 -7.422 1.00 90.81 95 ALA A CA 1
ATOM 727 C C . ALA A 1 95 ? -1.725 -8.413 -8.466 1.00 90.81 95 ALA A C 1
ATOM 729 O O . ALA A 1 95 ? -2.583 -9.282 -8.594 1.00 90.81 95 ALA A O 1
ATOM 730 N N . ASP A 1 96 ? -1.676 -7.325 -9.240 1.00 90.62 96 ASP A N 1
ATOM 731 C CA . ASP A 1 96 ? -2.637 -7.068 -10.318 1.00 90.62 96 ASP A CA 1
ATOM 732 C C . ASP A 1 96 ? -2.384 -7.975 -11.538 1.00 90.62 96 ASP A C 1
ATOM 734 O O . ASP A 1 96 ? -3.322 -8.455 -12.173 1.00 90.62 96 ASP A O 1
ATOM 738 N N . TYR A 1 97 ? -1.108 -8.225 -11.859 1.00 91.56 97 TYR A N 1
ATOM 739 C CA . TYR A 1 97 ? -0.672 -8.979 -13.037 1.00 91.56 97 TYR A CA 1
ATOM 740 C C . TYR A 1 97 ? 0.373 -10.046 -12.691 1.00 91.56 97 TYR A C 1
ATOM 742 O O . TYR A 1 97 ? 1.555 -9.892 -13.019 1.00 91.56 97 TYR A O 1
ATOM 750 N N . PRO A 1 98 ? -0.038 -11.169 -12.080 1.00 89.94 98 PRO A N 1
ATOM 751 C CA . PRO A 1 98 ? 0.892 -12.224 -11.685 1.00 89.94 98 PRO A CA 1
ATOM 752 C C . PRO A 1 98 ? 1.574 -12.881 -12.888 1.00 89.94 98 PRO A C 1
ATOM 754 O O . PRO A 1 98 ? 2.744 -13.237 -12.813 1.00 89.94 98 PRO A O 1
ATOM 757 N N . SER A 1 99 ? 0.886 -12.976 -14.031 1.00 89.94 99 SER A N 1
ATOM 758 C CA . SER A 1 99 ? 1.449 -13.560 -15.253 1.00 89.94 99 SER A CA 1
ATOM 759 C C . SER A 1 99 ? 2.574 -12.723 -15.863 1.00 89.94 99 SER A C 1
ATOM 761 O O . SER A 1 99 ? 3.301 -13.230 -16.711 1.00 89.94 99 SER A O 1
ATOM 763 N N . LEU A 1 100 ? 2.753 -11.457 -15.457 1.00 91.25 100 LEU A N 1
ATOM 764 C CA . LEU A 1 100 ? 3.759 -10.568 -16.043 1.00 91.25 100 LEU A CA 1
ATOM 765 C C . LEU A 1 100 ? 5.176 -11.145 -15.940 1.00 91.25 100 LEU A C 1
ATOM 767 O O . LEU A 1 100 ? 5.967 -10.918 -16.848 1.00 91.25 100 LEU A O 1
ATOM 771 N N . THR A 1 101 ? 5.492 -11.908 -14.890 1.00 91.19 101 THR A N 1
ATOM 772 C CA . THR A 1 101 ? 6.806 -12.554 -14.711 1.00 91.19 101 THR A CA 1
ATOM 773 C C . THR A 1 101 ? 7.116 -13.641 -15.736 1.00 91.19 101 THR A C 1
ATOM 775 O O . THR A 1 101 ? 8.279 -13.996 -15.897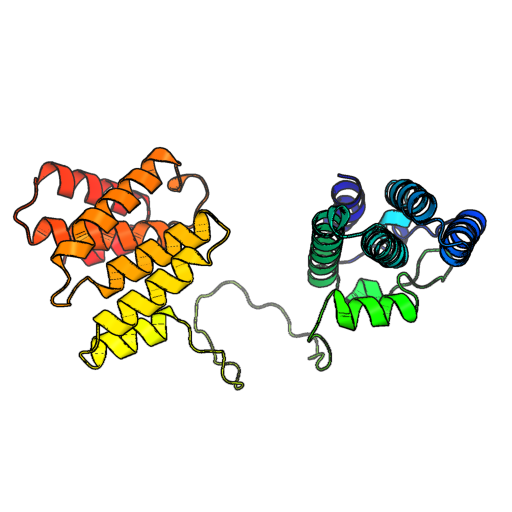 1.00 91.19 101 THR A O 1
ATOM 778 N N . GLU A 1 102 ? 6.094 -14.178 -16.401 1.00 89.44 102 GLU A N 1
ATOM 779 C CA . GLU A 1 102 ? 6.205 -15.273 -17.372 1.00 89.44 102 GLU A CA 1
ATOM 780 C C . GLU A 1 102 ? 6.083 -14.786 -18.824 1.00 89.44 102 GLU A C 1
ATOM 782 O O . GLU A 1 102 ? 6.318 -15.551 -19.757 1.00 89.44 102 GLU A O 1
ATOM 787 N N . LEU A 1 103 ? 5.723 -13.514 -19.029 1.00 91.88 103 LEU A N 1
ATOM 788 C CA . LEU A 1 103 ? 5.564 -12.932 -20.358 1.00 91.88 103 LEU A CA 1
ATOM 789 C C . LEU A 1 103 ? 6.909 -12.591 -21.010 1.00 91.88 103 LEU A C 1
ATOM 791 O O . LEU A 1 103 ? 7.932 -12.359 -20.360 1.00 91.88 103 LEU A O 1
ATOM 795 N N . THR A 1 104 ? 6.871 -12.484 -22.334 1.00 92.44 104 THR A N 1
ATOM 796 C CA . THR A 1 104 ? 7.959 -11.952 -23.153 1.00 92.44 104 THR A CA 1
ATOM 797 C C . THR A 1 104 ? 7.568 -10.609 -23.755 1.00 92.44 104 THR A C 1
ATOM 799 O O . THR A 1 104 ? 6.395 -10.329 -24.016 1.00 92.44 104 THR A O 1
ATOM 802 N N . MET A 1 105 ? 8.568 -9.758 -23.950 1.00 91.81 105 MET A N 1
ATOM 803 C CA . MET A 1 105 ? 8.459 -8.508 -24.694 1.00 91.81 105 MET A CA 1
ATOM 804 C C . MET A 1 105 ? 8.400 -8.788 -26.202 1.00 91.81 105 MET A C 1
ATOM 806 O O . MET A 1 105 ? 8.605 -9.914 -26.649 1.00 91.81 105 MET A O 1
ATOM 810 N N . MET A 1 106 ? 8.160 -7.745 -26.996 1.00 91.00 106 MET A N 1
ATOM 811 C CA . MET A 1 106 ? 8.026 -7.824 -28.459 1.00 91.00 106 MET A CA 1
ATOM 812 C C . MET A 1 106 ? 9.242 -8.399 -29.212 1.00 91.00 106 MET A C 1
ATOM 814 O O . MET A 1 106 ? 9.125 -8.707 -30.393 1.00 91.00 106 MET A O 1
ATOM 818 N N . ASP A 1 107 ? 10.405 -8.518 -28.569 1.00 87.75 107 ASP A N 1
ATOM 819 C CA . ASP A 1 107 ? 11.618 -9.121 -29.138 1.00 87.75 107 ASP A CA 1
ATOM 820 C C . ASP A 1 107 ? 11.907 -10.531 -28.591 1.00 87.75 107 ASP A C 1
ATOM 822 O O . ASP A 1 107 ? 13.052 -10.980 -28.626 1.00 87.75 107 ASP A O 1
ATOM 826 N N . ASP A 1 108 ? 10.894 -11.189 -28.021 1.00 85.25 108 ASP A N 1
ATOM 827 C CA . ASP A 1 108 ? 10.974 -12.484 -27.336 1.00 85.25 108 ASP A CA 1
ATOM 828 C C . ASP A 1 108 ? 11.873 -12.510 -26.085 1.00 85.25 108 ASP A C 1
ATOM 830 O O . ASP A 1 108 ? 12.057 -13.557 -25.459 1.00 85.25 108 ASP A O 1
ATOM 834 N N . THR A 1 109 ? 12.396 -11.364 -25.639 1.00 87.94 109 THR A N 1
ATOM 835 C CA . THR A 1 109 ? 13.117 -11.288 -24.365 1.00 87.94 109 THR A CA 1
ATOM 836 C C . THR A 1 109 ? 12.125 -11.346 -23.204 1.00 87.94 109 THR A C 1
ATOM 838 O O . THR A 1 109 ? 11.118 -10.639 -23.196 1.00 87.94 109 THR A O 1
ATOM 841 N N . ALA A 1 110 ? 12.421 -12.150 -22.183 1.00 90.38 110 ALA A N 1
ATOM 842 C CA . ALA A 1 110 ? 11.609 -12.217 -20.970 1.00 90.38 110 ALA A CA 1
ATOM 843 C C . ALA A 1 110 ? 11.504 -10.850 -20.268 1.00 90.38 110 ALA A C 1
ATOM 845 O O . ALA A 1 110 ? 12.478 -10.096 -20.191 1.00 90.38 110 ALA A O 1
ATOM 846 N N . THR A 1 111 ? 10.333 -10.551 -19.709 1.00 92.56 111 THR A N 1
ATOM 847 C CA . THR A 1 111 ? 10.086 -9.353 -18.883 1.00 92.56 111 THR A CA 1
ATOM 848 C C . THR A 1 111 ? 10.953 -9.325 -17.621 1.00 92.56 111 THR A C 1
ATOM 850 O O . THR A 1 111 ? 11.393 -8.253 -17.195 1.00 92.56 111 THR A O 1
ATOM 853 N N . ALA A 1 112 ? 11.225 -10.500 -17.045 1.00 93.75 112 ALA A N 1
ATOM 854 C CA . ALA A 1 112 ? 12.121 -10.724 -15.919 1.00 93.75 112 ALA A CA 1
ATOM 855 C C . ALA A 1 112 ? 13.112 -11.849 -16.242 1.00 93.75 112 ALA A C 1
ATOM 857 O O . ALA A 1 112 ? 12.725 -12.978 -16.537 1.00 93.75 112 ALA A O 1
ATOM 858 N N . ASN A 1 113 ? 14.408 -11.565 -16.137 1.00 91.62 113 ASN A N 1
ATOM 859 C CA . ASN A 1 113 ? 15.426 -12.610 -16.226 1.00 91.62 113 ASN A CA 1
ATOM 860 C C . ASN A 1 113 ? 15.502 -13.448 -14.929 1.00 91.62 113 ASN A C 1
ATOM 862 O O . ASN A 1 113 ? 14.926 -13.092 -13.900 1.00 91.62 113 ASN A O 1
ATOM 866 N N . ALA A 1 114 ? 16.261 -14.549 -14.955 1.00 90.56 114 ALA A N 1
ATOM 867 C CA . ALA A 1 114 ? 16.368 -15.479 -13.825 1.00 90.56 114 ALA A CA 1
ATOM 868 C C . ALA A 1 114 ? 16.805 -14.818 -12.501 1.00 90.56 114 ALA A C 1
ATOM 870 O O . ALA A 1 114 ? 16.292 -15.159 -11.437 1.00 90.56 114 ALA A O 1
ATOM 871 N N . GLU A 1 115 ? 17.715 -13.843 -12.557 1.00 91.50 115 GLU A N 1
ATOM 872 C CA . GLU A 1 115 ? 18.175 -13.105 -11.377 1.00 91.50 115 GLU A CA 1
ATOM 873 C C . GLU A 1 115 ? 17.086 -12.147 -10.858 1.00 91.50 115 GLU A C 1
ATOM 875 O O . GLU A 1 115 ? 16.917 -11.993 -9.651 1.00 91.50 115 GLU A O 1
ATOM 880 N N . THR A 1 116 ? 16.286 -11.551 -11.750 1.00 93.00 116 THR A N 1
ATOM 881 C CA . THR A 1 116 ? 15.115 -10.741 -11.371 1.00 93.00 116 THR A CA 1
ATOM 882 C C . THR A 1 116 ? 14.025 -11.591 -10.745 1.00 93.00 116 THR A C 1
ATOM 884 O O . THR A 1 116 ? 13.431 -11.165 -9.764 1.00 93.00 116 THR A O 1
ATOM 887 N N . LEU A 1 117 ? 13.778 -12.798 -11.252 1.00 92.25 117 LEU A N 1
ATOM 888 C CA . LEU A 1 117 ? 12.801 -13.716 -10.663 1.00 92.25 117 LEU A CA 1
ATOM 889 C C . LEU A 1 117 ? 13.211 -14.161 -9.254 1.00 92.25 117 LEU A C 1
ATOM 891 O O . LEU A 1 117 ? 12.365 -14.213 -8.361 1.00 92.25 117 LEU A O 1
ATOM 895 N N . ALA A 1 118 ? 14.500 -14.443 -9.037 1.00 91.38 118 ALA A N 1
ATOM 896 C CA . ALA A 1 118 ? 15.031 -14.737 -7.706 1.00 91.38 118 ALA A CA 1
ATOM 897 C C . ALA A 1 118 ? 14.861 -13.534 -6.766 1.00 91.38 118 ALA A C 1
ATOM 899 O O . ALA A 1 118 ? 14.274 -13.661 -5.696 1.00 91.38 118 ALA A O 1
ATOM 900 N N . TRP A 1 119 ? 15.261 -12.342 -7.216 1.00 93.75 119 TRP A N 1
ATOM 901 C CA . TRP A 1 119 ? 15.072 -11.104 -6.462 1.00 93.75 119 TRP A CA 1
ATOM 902 C C . TRP A 1 119 ? 13.597 -10.832 -6.128 1.00 93.75 119 TRP A C 1
ATOM 904 O O . TRP A 1 119 ? 13.275 -10.456 -5.002 1.00 93.75 119 TRP A O 1
ATOM 914 N N . ILE A 1 120 ? 12.681 -11.061 -7.073 1.00 91.69 120 ILE A N 1
ATOM 915 C CA . ILE A 1 120 ? 11.245 -10.908 -6.833 1.00 91.69 120 ILE A CA 1
ATOM 916 C C . ILE A 1 120 ? 10.791 -11.872 -5.744 1.00 91.69 120 ILE A C 1
ATOM 918 O O . ILE A 1 120 ? 10.056 -11.456 -4.862 1.00 91.69 120 ILE A O 1
ATOM 922 N N . ARG A 1 121 ? 11.224 -13.133 -5.763 1.00 87.94 121 ARG A N 1
ATOM 923 C CA . ARG A 1 121 ? 10.842 -14.118 -4.744 1.00 87.94 121 ARG A CA 1
ATOM 924 C C . ARG A 1 121 ? 11.343 -13.741 -3.349 1.00 87.94 121 ARG A C 1
ATOM 926 O O . ARG A 1 121 ? 10.596 -13.878 -2.386 1.00 87.94 121 ARG A O 1
ATOM 933 N N . ASP A 1 122 ? 12.578 -13.266 -3.258 1.00 84.88 122 ASP A N 1
ATOM 934 C CA . ASP A 1 122 ? 13.251 -13.070 -1.974 1.00 84.88 122 ASP A CA 1
ATOM 935 C C . ASP A 1 122 ? 12.921 -11.705 -1.349 1.00 84.88 122 ASP A C 1
ATOM 937 O O . ASP A 1 122 ? 12.592 -11.617 -0.167 1.00 84.88 122 ASP A O 1
ATOM 941 N N . ASP A 1 123 ? 12.949 -10.637 -2.150 1.00 76.12 123 ASP A N 1
ATOM 942 C CA . ASP A 1 123 ? 12.765 -9.262 -1.677 1.00 76.12 123 ASP A CA 1
ATOM 943 C C . ASP A 1 123 ? 11.354 -8.731 -1.956 1.00 76.12 123 ASP A C 1
ATOM 945 O O . ASP A 1 123 ? 10.758 -8.040 -1.120 1.00 76.12 123 ASP A O 1
ATOM 949 N N . ALA A 1 124 ? 10.807 -9.004 -3.146 1.00 71.69 124 ALA A N 1
ATOM 950 C CA . ALA A 1 124 ? 9.536 -8.418 -3.560 1.00 71.69 124 ALA A CA 1
ATOM 951 C C . ALA A 1 124 ? 8.324 -9.244 -3.120 1.00 71.69 124 ALA A C 1
ATOM 953 O O . ALA A 1 124 ? 7.309 -8.658 -2.810 1.00 71.69 124 ALA A O 1
ATOM 954 N N . MET A 1 125 ? 8.393 -10.558 -2.995 1.00 71.38 125 MET A N 1
ATOM 955 C CA . MET A 1 125 ? 7.270 -11.419 -2.620 1.00 71.38 125 MET A CA 1
ATOM 956 C C . MET A 1 125 ? 7.741 -12.530 -1.669 1.00 71.38 125 MET A C 1
ATOM 958 O O . MET A 1 125 ? 7.557 -13.712 -1.982 1.00 71.38 125 MET A O 1
ATOM 962 N N . PRO A 1 126 ? 8.342 -12.184 -0.510 1.00 55.53 126 PRO A N 1
ATOM 963 C CA . PRO A 1 126 ? 8.773 -13.189 0.453 1.00 55.53 126 PRO A CA 1
ATOM 964 C C . PRO A 1 126 ? 7.550 -13.994 0.918 1.00 55.53 126 PRO A C 1
ATOM 966 O O . PRO A 1 126 ? 6.693 -13.473 1.628 1.00 55.53 126 PRO A O 1
ATOM 969 N N . GLY A 1 127 ? 7.447 -15.250 0.465 1.00 52.66 127 GLY A N 1
ATOM 970 C CA . GLY A 1 127 ? 6.341 -16.166 0.782 1.00 52.66 127 GLY A CA 1
ATOM 971 C C . GLY A 1 127 ? 5.481 -16.648 -0.396 1.00 52.66 127 GLY A C 1
ATOM 972 O O . GLY A 1 127 ? 4.621 -17.492 -0.183 1.00 52.66 127 GLY A O 1
ATOM 973 N N . ALA A 1 128 ? 5.711 -16.196 -1.636 1.00 48.09 128 ALA A N 1
ATOM 974 C CA . ALA A 1 128 ? 4.914 -16.625 -2.802 1.00 48.09 128 ALA A CA 1
ATOM 975 C C . ALA A 1 128 ? 5.283 -18.014 -3.377 1.00 48.09 128 ALA A C 1
ATOM 977 O O . ALA A 1 128 ? 4.758 -18.426 -4.413 1.00 48.09 128 ALA A O 1
ATOM 978 N N . ALA A 1 129 ? 6.198 -18.752 -2.743 1.00 40.41 129 ALA A N 1
ATOM 979 C CA . ALA A 1 129 ? 6.530 -20.105 -3.170 1.00 40.41 129 ALA A CA 1
ATOM 980 C C . ALA A 1 129 ? 5.484 -21.104 -2.644 1.00 40.41 129 ALA A C 1
ATOM 982 O O . ALA A 1 129 ? 5.371 -21.306 -1.440 1.00 40.41 129 ALA A O 1
ATOM 983 N N . ALA A 1 130 ? 4.810 -21.763 -3.593 1.00 41.72 130 ALA A N 1
ATOM 984 C CA . ALA A 1 130 ? 3.810 -22.827 -3.452 1.00 41.72 130 ALA A CA 1
ATOM 985 C C . ALA A 1 130 ? 2.369 -22.374 -3.162 1.00 41.72 130 ALA A C 1
ATOM 987 O O . ALA A 1 130 ? 1.885 -22.432 -2.040 1.00 41.72 130 ALA A O 1
ATOM 988 N N . THR A 1 131 ? 1.622 -22.043 -4.216 1.00 35.38 131 THR A N 1
ATOM 989 C CA . THR A 1 131 ? 0.591 -22.924 -4.810 1.00 35.38 131 THR A CA 1
ATOM 990 C C . THR A 1 131 ? -0.214 -22.120 -5.831 1.00 35.38 131 THR A C 1
ATOM 992 O O . THR A 1 131 ? -0.788 -21.089 -5.505 1.00 35.38 131 THR A O 1
ATOM 995 N N . ALA A 1 132 ? -0.262 -22.590 -7.076 1.00 40.91 132 ALA A N 1
ATOM 996 C CA . ALA A 1 132 ? -1.298 -22.188 -8.018 1.00 40.91 132 ALA A CA 1
ATOM 997 C C . ALA A 1 132 ? -2.488 -23.144 -7.837 1.00 40.91 132 ALA A C 1
ATOM 999 O O . ALA A 1 132 ? -2.297 -24.352 -8.010 1.00 40.91 132 ALA A O 1
ATOM 1000 N N . PRO A 1 133 ? -3.699 -22.668 -7.507 1.00 39.50 133 PRO A N 1
ATOM 1001 C CA . PRO A 1 133 ? -4.924 -23.409 -7.764 1.00 39.50 133 PRO A CA 1
ATOM 1002 C C . PRO A 1 133 ? -5.465 -23.064 -9.168 1.00 39.50 133 PRO A C 1
ATOM 1004 O O . PRO A 1 133 ? -5.163 -21.994 -9.702 1.00 39.50 133 PRO A O 1
ATOM 1007 N N . PRO A 1 134 ? -6.244 -23.967 -9.790 1.00 43.53 134 PRO A N 1
ATOM 1008 C CA . PRO A 1 134 ? -6.779 -23.797 -11.142 1.00 43.53 134 PRO A CA 1
ATOM 1009 C C . PRO A 1 134 ? -7.856 -22.693 -11.195 1.00 43.53 134 PRO A C 1
ATOM 1011 O O . PRO A 1 134 ? -8.339 -22.258 -10.146 1.00 43.53 134 PRO A O 1
ATOM 1014 N N . PRO A 1 135 ? -8.249 -22.225 -12.398 1.00 48.19 135 PRO A N 1
ATOM 1015 C CA . PRO A 1 135 ? -9.158 -21.096 -12.536 1.00 48.19 135 PRO A CA 1
ATOM 1016 C C . PRO A 1 135 ? -10.564 -21.505 -12.097 1.00 48.19 135 PRO A C 1
ATOM 1018 O O . PRO A 1 135 ? -11.161 -22.411 -12.676 1.00 48.19 135 PRO A O 1
ATOM 1021 N N . VAL A 1 136 ? -11.091 -20.825 -11.082 1.00 39.72 136 VAL A N 1
ATOM 1022 C CA . VAL A 1 136 ? -12.501 -20.913 -10.694 1.00 39.72 136 VAL A CA 1
ATOM 1023 C C . VAL A 1 136 ? -13.189 -19.608 -11.062 1.00 39.72 136 VAL A C 1
ATOM 1025 O O . VAL A 1 136 ? -12.723 -18.517 -10.733 1.00 39.72 136 VAL A O 1
ATOM 1028 N N . GLU A 1 137 ? -14.265 -19.767 -11.824 1.00 39.44 137 GLU A N 1
ATOM 1029 C CA . GLU A 1 137 ? -15.162 -18.732 -12.317 1.00 39.44 137 GLU A CA 1
ATOM 1030 C C . GLU A 1 137 ? -15.674 -17.837 -11.181 1.00 39.44 137 GLU A C 1
ATOM 1032 O O . GLU A 1 137 ? -15.868 -18.275 -10.046 1.00 39.44 137 GLU A O 1
ATOM 1037 N N . ALA A 1 138 ? -15.880 -16.561 -11.505 1.00 44.97 138 ALA A N 1
ATOM 1038 C CA . ALA A 1 138 ? -16.343 -15.545 -10.570 1.00 44.97 138 ALA A CA 1
ATOM 1039 C C . ALA A 1 138 ? -17.681 -15.925 -9.910 1.00 44.97 138 ALA A C 1
ATOM 1041 O O . ALA A 1 138 ? -18.621 -16.278 -10.627 1.00 44.97 138 ALA A O 1
ATOM 1042 N N . PRO A 1 139 ? -17.843 -15.714 -8.593 1.00 39.06 139 PRO A N 1
ATOM 1043 C CA . PRO A 1 139 ? -19.147 -15.487 -8.012 1.00 39.06 139 PRO A CA 1
ATOM 1044 C C . PRO A 1 139 ? -19.366 -14.000 -7.733 1.00 39.06 139 PRO A C 1
ATOM 1046 O O . PRO A 1 139 ? -18.466 -13.237 -7.375 1.00 39.06 139 PRO A O 1
ATOM 1049 N N . ALA A 1 140 ? -20.616 -13.615 -7.947 1.00 36.78 140 ALA A N 1
ATOM 1050 C CA . ALA A 1 140 ? -21.182 -12.333 -7.605 1.00 36.78 140 ALA A CA 1
ATOM 1051 C C . ALA A 1 140 ? -21.063 -12.036 -6.101 1.00 36.78 140 ALA A C 1
ATOM 1053 O O . ALA A 1 140 ? -20.972 -12.938 -5.271 1.00 36.78 140 ALA A O 1
ATOM 1054 N N . TRP A 1 141 ? -21.100 -10.737 -5.803 1.00 45.34 141 TRP A N 1
ATOM 1055 C CA . TRP A 1 141 ? -21.438 -10.138 -4.513 1.00 45.34 141 TRP A CA 1
ATOM 1056 C C . TRP A 1 141 ? -22.409 -11.013 -3.702 1.00 45.34 141 TRP A C 1
ATOM 1058 O O . TRP A 1 141 ? -23.540 -11.222 -4.126 1.00 45.34 141 TRP A O 1
ATOM 1068 N N . ASP A 1 142 ? -21.944 -11.516 -2.558 1.00 33.50 142 ASP A N 1
ATOM 1069 C CA . ASP A 1 142 ? -22.734 -11.716 -1.342 1.00 33.50 142 ASP A CA 1
ATOM 1070 C C . ASP A 1 142 ? -21.797 -11.971 -0.147 1.00 33.50 142 ASP A C 1
ATOM 1072 O O . ASP A 1 142 ? -20.678 -12.469 -0.276 1.00 33.50 142 ASP A O 1
ATOM 1076 N N . SER A 1 143 ? -22.228 -11.510 1.024 1.00 40.50 143 SER A N 1
ATOM 1077 C CA . SER A 1 143 ? -21.420 -11.341 2.233 1.00 40.50 143 SER A CA 1
ATOM 1078 C C . SER A 1 143 ? -21.179 -12.633 3.046 1.00 40.50 143 SER A C 1
ATOM 1080 O O . SER A 1 143 ? -22.112 -13.397 3.270 1.00 40.50 143 SER A O 1
ATOM 1082 N N . ALA A 1 144 ? -19.960 -12.734 3.619 1.00 34.94 144 ALA A N 1
ATOM 1083 C CA . ALA A 1 144 ? -19.490 -13.572 4.755 1.00 34.94 144 ALA A CA 1
ATOM 1084 C C . ALA A 1 144 ? -19.362 -15.109 4.540 1.00 34.94 144 ALA A C 1
ATOM 1086 O O . ALA A 1 144 ? -20.068 -15.644 3.692 1.00 34.94 144 ALA A O 1
ATOM 1087 N N . PRO A 1 145 ? -18.522 -15.872 5.299 1.00 36.03 145 PRO A N 1
ATOM 1088 C CA . PRO A 1 145 ? -17.686 -15.543 6.468 1.00 36.03 145 PRO A CA 1
ATOM 1089 C C . PRO A 1 145 ? -16.171 -15.825 6.274 1.00 36.03 145 PRO A C 1
ATOM 1091 O O . PRO A 1 145 ? -15.746 -16.484 5.330 1.00 36.03 145 PRO A O 1
ATOM 1094 N N . ALA A 1 146 ? -15.338 -15.336 7.198 1.00 41.38 146 ALA A N 1
ATOM 1095 C CA . ALA A 1 146 ? -13.915 -15.669 7.259 1.00 41.38 146 ALA A CA 1
ATOM 1096 C C . ALA A 1 146 ? -13.720 -17.169 7.555 1.00 41.38 146 ALA A C 1
ATOM 1098 O O . ALA A 1 146 ? -14.105 -17.642 8.624 1.00 41.38 146 ALA A O 1
ATOM 1099 N N . ALA A 1 147 ? -13.122 -17.905 6.615 1.00 34.81 147 ALA A N 1
ATOM 1100 C CA . ALA A 1 147 ? -12.654 -19.271 6.824 1.00 34.81 147 ALA A CA 1
ATOM 1101 C C . ALA A 1 147 ? -11.145 -19.259 7.108 1.00 34.81 147 ALA A C 1
ATOM 1103 O O . ALA A 1 147 ? -10.343 -18.738 6.331 1.00 34.81 147 ALA A O 1
ATOM 1104 N N . GLU A 1 148 ? -10.806 -19.813 8.267 1.00 40.50 148 GLU A N 1
ATOM 1105 C CA . GLU A 1 148 ? -9.478 -19.940 8.852 1.00 40.50 148 GLU A CA 1
ATOM 1106 C C . GLU A 1 148 ? -8.479 -20.601 7.892 1.00 40.50 148 GLU A C 1
ATOM 1108 O O . GLU A 1 148 ? -8.659 -21.729 7.435 1.00 40.50 148 GLU A O 1
ATOM 1113 N N . SER A 1 149 ? -7.375 -19.901 7.628 1.00 34.75 149 SER A N 1
ATOM 1114 C CA . SER A 1 149 ? -6.171 -20.508 7.063 1.00 34.75 149 SER A CA 1
ATOM 1115 C C . SER A 1 149 ? -5.395 -21.181 8.196 1.00 34.75 149 SER A C 1
ATOM 1117 O O . SER A 1 149 ? -4.940 -20.520 9.124 1.00 34.75 149 SER A O 1
ATOM 1119 N N . GLY A 1 150 ? -5.279 -22.508 8.128 1.00 40.94 150 GLY A N 1
ATOM 1120 C CA . GLY A 1 150 ? -4.685 -23.388 9.141 1.00 40.94 150 GLY A CA 1
ATOM 1121 C C . GLY A 1 150 ? -3.156 -23.344 9.255 1.00 40.94 150 GLY A C 1
ATOM 1122 O O . GLY A 1 150 ? -2.503 -24.381 9.190 1.00 40.94 150 GLY A O 1
ATOM 1123 N N . LEU A 1 151 ? -2.590 -22.162 9.483 1.00 34.88 151 LEU A N 1
ATOM 1124 C CA . LEU A 1 151 ? -1.304 -21.963 10.160 1.00 34.88 151 LEU A CA 1
ATOM 1125 C C . LEU A 1 151 ? -1.546 -20.870 11.204 1.00 34.88 151 LEU A C 1
ATOM 1127 O O . LEU A 1 151 ? -2.270 -19.932 10.879 1.00 34.88 151 LEU A O 1
ATOM 1131 N N . PRO A 1 152 ? -1.020 -20.970 12.440 1.00 33.53 152 PRO A N 1
ATOM 1132 C CA . PRO A 1 152 ? -1.386 -20.050 13.508 1.00 33.53 152 PRO A CA 1
ATOM 1133 C C . PRO A 1 152 ? -0.975 -18.636 13.108 1.00 33.53 152 PRO A C 1
ATOM 1135 O O . PRO A 1 152 ? 0.191 -18.255 13.219 1.00 33.53 152 PRO A O 1
ATOM 1138 N N . THR A 1 153 ? -1.945 -17.862 12.621 1.00 38.59 153 THR A N 1
ATOM 1139 C CA . THR A 1 153 ? -1.856 -16.414 12.543 1.00 38.59 153 THR A CA 1
ATOM 1140 C C . THR A 1 153 ? -1.405 -15.976 13.929 1.00 38.59 153 THR A C 1
ATOM 1142 O O . THR A 1 153 ? -2.028 -16.414 14.905 1.00 38.59 153 THR A O 1
ATOM 1145 N N . PRO A 1 154 ? -0.318 -15.193 14.072 1.00 42.97 154 PRO A N 1
ATOM 1146 C CA . PRO A 1 154 ? -0.031 -14.596 15.363 1.00 42.97 154 PRO A CA 1
ATOM 1147 C C . PRO A 1 154 ? -1.336 -13.923 15.803 1.00 42.97 154 PRO A C 1
ATOM 1149 O O . PRO A 1 154 ? -1.918 -13.180 15.006 1.00 42.97 154 PRO A O 1
ATOM 1152 N N . PRO A 1 155 ? -1.878 -14.302 16.968 1.00 56.59 155 PRO A N 1
ATOM 1153 C CA . PRO A 1 155 ? -3.240 -13.944 17.321 1.00 56.59 155 PRO A CA 1
ATOM 1154 C C . PRO A 1 155 ? -3.367 -12.424 17.275 1.00 56.59 155 PRO A C 1
ATOM 1156 O O . PRO A 1 155 ? -2.453 -11.727 17.726 1.00 56.59 155 PRO A O 1
ATOM 1159 N N . ASP A 1 156 ? -4.450 -11.921 16.669 1.00 82.06 156 ASP A N 1
ATOM 1160 C CA . ASP A 1 156 ? -4.703 -10.481 16.607 1.00 82.06 156 ASP A CA 1
ATOM 1161 C C . ASP A 1 156 ? -4.521 -9.926 18.021 1.00 82.06 156 ASP A C 1
ATOM 1163 O O . ASP A 1 156 ? -5.134 -10.412 18.974 1.00 82.06 156 ASP A O 1
ATOM 1167 N N . VAL A 1 157 ? -3.615 -8.960 18.182 1.00 85.12 157 VAL A N 1
ATOM 1168 C CA . VAL A 1 157 ? -3.275 -8.402 19.496 1.00 85.12 157 VAL A CA 1
ATOM 1169 C C . VAL A 1 157 ? -4.536 -7.888 20.188 1.00 85.12 157 VAL A C 1
ATOM 1171 O O . VAL A 1 157 ? -4.640 -7.962 21.410 1.00 85.12 157 VAL A O 1
ATOM 1174 N N . PHE A 1 158 ? -5.526 -7.434 19.416 1.00 88.38 158 PHE A N 1
ATOM 1175 C CA . PHE A 1 158 ? -6.828 -7.072 19.951 1.00 88.38 158 PHE A CA 1
ATOM 1176 C C . PHE A 1 158 ? -7.606 -8.271 20.514 1.00 88.38 158 PHE A C 1
ATOM 1178 O O . PHE A 1 158 ? -8.136 -8.182 21.620 1.00 88.38 158 PHE A O 1
ATOM 1185 N N . GLU A 1 159 ? -7.621 -9.409 19.819 1.00 89.31 159 GLU A N 1
ATOM 1186 C CA . GLU A 1 159 ? -8.227 -10.649 20.316 1.00 89.31 159 GLU A CA 1
ATOM 1187 C C . GLU A 1 159 ? -7.525 -11.154 21.581 1.00 89.31 159 GLU A C 1
ATOM 1189 O O . GLU A 1 159 ? -8.189 -11.505 22.557 1.00 89.31 159 GLU A O 1
ATOM 1194 N N . LEU A 1 160 ? -6.188 -11.115 21.626 1.00 89.38 160 LEU A N 1
ATOM 1195 C CA . LEU A 1 160 ? -5.428 -11.442 22.839 1.00 89.38 160 LEU A CA 1
ATOM 1196 C C . LEU A 1 160 ? -5.775 -10.513 24.000 1.00 89.38 160 LEU A C 1
ATOM 1198 O O . LEU A 1 160 ? -6.006 -10.972 25.120 1.00 89.38 160 LEU A O 1
ATOM 1202 N N . ALA A 1 161 ? -5.843 -9.210 23.733 1.00 89.44 161 ALA A N 1
ATOM 1203 C CA . ALA A 1 161 ? -6.189 -8.215 24.732 1.00 89.44 161 ALA A CA 1
ATOM 1204 C C . ALA A 1 161 ? -7.618 -8.438 25.260 1.00 89.44 161 ALA A C 1
ATOM 1206 O O . ALA A 1 161 ? -7.851 -8.396 26.471 1.00 89.44 161 ALA A O 1
ATOM 1207 N N . MET A 1 162 ? -8.565 -8.771 24.379 1.00 88.00 162 MET A N 1
ATOM 1208 C CA . MET A 1 162 ? -9.93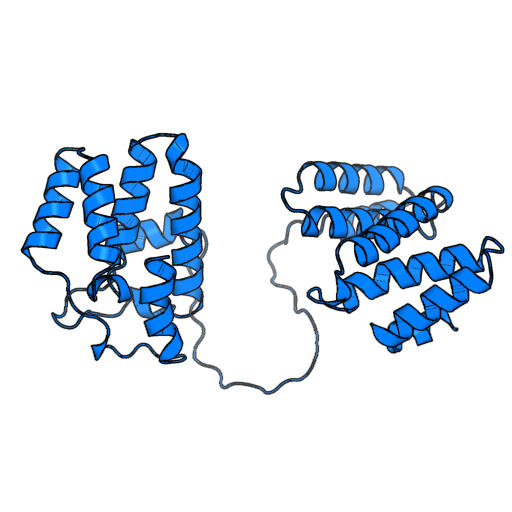3 -9.110 24.765 1.00 88.00 162 MET A CA 1
ATOM 1209 C C . MET A 1 162 ? -10.026 -10.420 25.554 1.00 88.00 162 MET A C 1
ATOM 1211 O O . MET A 1 162 ? -10.800 -10.503 26.511 1.00 88.00 162 MET A O 1
ATOM 1215 N N . GLN A 1 163 ? -9.237 -11.436 25.203 1.00 89.56 163 GLN A N 1
ATOM 1216 C CA . GLN A 1 163 ? -9.139 -12.682 25.967 1.00 89.56 163 GLN A CA 1
ATOM 1217 C C . GLN A 1 163 ? -8.571 -12.434 27.368 1.00 89.56 163 GLN A C 1
ATOM 1219 O O . GLN A 1 163 ? -9.124 -12.940 28.346 1.00 89.56 163 GLN A O 1
ATOM 1224 N N . ALA A 1 164 ? -7.524 -11.613 27.490 1.00 87.56 164 ALA A N 1
ATOM 1225 C CA . ALA A 1 164 ? -6.961 -11.218 28.779 1.00 87.56 164 ALA A CA 1
ATOM 1226 C C . ALA A 1 164 ? -8.001 -10.485 29.641 1.00 87.56 164 ALA A C 1
ATOM 1228 O O . ALA A 1 164 ? -8.191 -10.837 30.808 1.00 87.56 164 ALA A O 1
ATOM 1229 N N . ALA A 1 165 ? -8.751 -9.545 29.056 1.00 86.38 165 ALA A N 1
ATOM 1230 C CA . ALA A 1 165 ? -9.832 -8.844 29.744 1.00 86.38 165 ALA A CA 1
ATOM 1231 C C . ALA A 1 165 ? -10.935 -9.800 30.235 1.00 86.38 165 ALA A C 1
ATOM 1233 O O . ALA A 1 165 ? -11.323 -9.738 31.403 1.00 86.38 165 ALA A O 1
ATOM 1234 N N . ARG A 1 166 ? -11.388 -10.738 29.390 1.00 87.38 166 ARG A N 1
ATOM 1235 C CA . ARG A 1 166 ? -12.382 -11.768 29.763 1.00 87.38 166 ARG A CA 1
ATOM 1236 C C . ARG A 1 166 ? -11.875 -12.719 30.849 1.00 87.38 166 ARG A C 1
ATOM 1238 O O . ARG A 1 166 ? -12.663 -13.175 31.668 1.00 87.38 166 ARG A O 1
ATOM 1245 N N . ALA A 1 167 ? -10.570 -12.979 30.887 1.00 88.50 167 ALA A N 1
ATOM 1246 C CA . ALA A 1 167 ? -9.915 -13.762 31.931 1.00 88.50 167 ALA A CA 1
ATOM 1247 C C . ALA A 1 167 ? -9.690 -12.978 33.244 1.00 88.50 167 ALA A C 1
ATOM 1249 O O . ALA A 1 167 ? -8.979 -13.459 34.124 1.00 88.50 167 ALA A O 1
ATOM 1250 N N . GLY A 1 168 ? -10.250 -11.769 33.382 1.00 86.44 168 GLY A N 1
ATOM 1251 C CA . GLY A 1 168 ? -10.102 -10.935 34.577 1.00 86.44 168 GLY A CA 1
ATOM 1252 C C . GLY A 1 168 ? -8.768 -10.187 34.663 1.00 86.44 168 GLY A C 1
ATOM 1253 O O . GLY A 1 168 ? -8.450 -9.638 35.714 1.00 86.44 168 GLY A O 1
ATOM 1254 N N . ARG A 1 169 ? -7.996 -10.131 33.568 1.00 88.69 169 ARG A N 1
ATOM 1255 C CA . ARG A 1 169 ? -6.715 -9.410 33.449 1.00 88.69 169 ARG A CA 1
ATOM 1256 C C . ARG A 1 169 ? -6.805 -8.261 32.426 1.00 88.69 169 ARG A C 1
ATOM 1258 O O . ARG A 1 169 ? -6.070 -8.255 31.440 1.00 88.69 169 ARG A O 1
ATOM 1265 N N . PRO A 1 170 ? -7.694 -7.267 32.613 1.00 87.81 170 PRO A N 1
ATOM 1266 C CA . PRO A 1 170 ? -7.861 -6.180 31.645 1.00 87.81 170 PRO A CA 1
ATOM 1267 C C . PRO A 1 170 ? -6.625 -5.273 31.536 1.00 87.81 170 PRO A C 1
ATOM 1269 O O . PRO A 1 170 ? -6.368 -4.738 30.463 1.00 87.81 170 PRO A O 1
ATOM 1272 N N . GLN A 1 171 ? -5.826 -5.141 32.602 1.00 89.19 171 GLN A N 1
ATOM 1273 C CA . GLN A 1 171 ? -4.588 -4.346 32.597 1.00 89.19 171 GLN A CA 1
ATOM 1274 C C . GLN A 1 171 ? -3.566 -4.863 31.576 1.00 89.19 171 GLN A C 1
ATOM 1276 O O . GLN A 1 171 ? -2.994 -4.079 30.829 1.00 89.19 171 GLN A O 1
ATOM 1281 N N . GLU A 1 172 ? -3.404 -6.181 31.478 1.00 89.44 172 GLU A N 1
ATOM 1282 C CA . GLU A 1 172 ? -2.495 -6.812 30.516 1.00 89.44 172 GLU A CA 1
ATOM 1283 C C . GLU A 1 1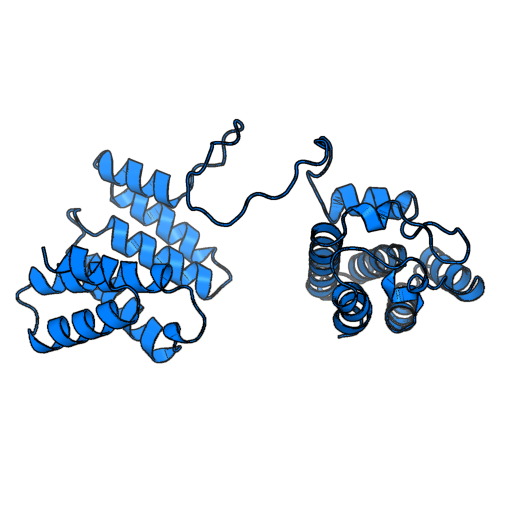72 ? -2.933 -6.547 29.068 1.00 89.44 172 GLU A C 1
ATOM 1285 O O . GLU A 1 172 ? -2.111 -6.213 28.217 1.00 89.44 172 GLU A O 1
ATOM 1290 N N . GLY A 1 173 ? -4.242 -6.600 28.795 1.00 88.81 173 GLY A N 1
ATOM 1291 C CA . GLY A 1 173 ? -4.782 -6.241 27.482 1.00 88.81 173 GLY A CA 1
ATOM 1292 C C . GLY A 1 173 ? -4.584 -4.760 27.132 1.00 88.81 173 GLY A C 1
ATOM 1293 O O . GLY A 1 173 ? -4.250 -4.432 25.992 1.00 88.81 173 GLY A O 1
ATOM 1294 N N . ILE A 1 174 ? -4.721 -3.862 28.113 1.00 89.50 174 ILE A N 1
ATOM 1295 C CA . ILE A 1 174 ? -4.421 -2.431 27.951 1.00 89.50 174 ILE A CA 1
ATOM 1296 C C . ILE A 1 174 ? -2.942 -2.227 27.601 1.00 89.50 174 ILE A C 1
ATOM 1298 O O . ILE A 1 174 ? -2.633 -1.517 26.643 1.00 89.50 174 ILE A O 1
ATOM 1302 N N . GLU A 1 175 ? -2.028 -2.866 28.334 1.00 90.38 175 GLU A N 1
ATOM 1303 C CA . GLU A 1 175 ? -0.582 -2.766 28.098 1.00 90.38 175 GLU A CA 1
ATOM 1304 C C . GLU A 1 175 ? -0.187 -3.264 26.701 1.00 90.38 175 GLU A C 1
ATOM 1306 O O . GLU A 1 175 ? 0.599 -2.605 26.011 1.00 90.38 175 GLU A O 1
ATOM 1311 N N . MET A 1 176 ? -0.777 -4.377 26.244 1.00 89.94 176 MET A N 1
ATOM 1312 C CA . MET A 1 176 ? -0.582 -4.895 24.885 1.00 89.94 176 MET A CA 1
ATOM 1313 C C . MET A 1 176 ? -0.970 -3.854 23.826 1.00 89.94 176 MET A C 1
ATOM 1315 O O . MET A 1 176 ? -0.173 -3.544 22.937 1.00 89.94 176 MET A O 1
ATOM 1319 N N . LEU A 1 177 ? -2.159 -3.255 23.943 1.00 90.69 177 LEU A N 1
ATOM 1320 C CA . LEU A 1 177 ? -2.647 -2.266 22.977 1.00 90.69 177 LEU A CA 1
ATOM 1321 C C . LEU A 1 177 ? -1.870 -0.942 23.033 1.00 90.69 177 LEU A C 1
ATOM 1323 O O . LEU A 1 177 ? -1.615 -0.337 21.991 1.00 90.69 177 LEU A O 1
ATOM 1327 N N . MET A 1 178 ? -1.436 -0.497 24.216 1.00 90.12 178 MET A N 1
ATOM 1328 C CA . MET A 1 178 ? -0.588 0.695 24.357 1.00 90.12 178 MET A CA 1
ATOM 1329 C C . MET A 1 178 ? 0.783 0.511 23.694 1.00 90.12 178 MET A C 1
ATOM 1331 O O . MET A 1 178 ? 1.302 1.435 23.054 1.00 90.12 178 MET A O 1
ATOM 1335 N N . ARG A 1 179 ? 1.364 -0.688 23.811 1.00 90.44 179 ARG A N 1
ATOM 1336 C CA . ARG A 1 179 ? 2.633 -1.027 23.163 1.00 90.44 179 ARG A CA 1
ATOM 1337 C C . ARG A 1 179 ? 2.509 -1.004 21.640 1.00 90.44 179 ARG A C 1
ATOM 1339 O O . ARG A 1 179 ? 3.385 -0.445 20.981 1.00 90.44 179 ARG A O 1
ATOM 1346 N N . GLU A 1 180 ? 1.430 -1.555 21.091 1.00 88.12 180 GLU A N 1
ATOM 1347 C CA . GLU A 1 180 ? 1.160 -1.513 19.649 1.00 88.12 180 GLU A CA 1
ATOM 1348 C C . GLU A 1 180 ? 0.912 -0.089 19.159 1.00 88.12 180 GLU A C 1
ATOM 1350 O O . GLU A 1 180 ? 1.527 0.348 18.192 1.00 88.12 180 GLU A O 1
ATOM 1355 N N . MET A 1 181 ? 0.115 0.699 19.884 1.00 87.75 181 MET A N 1
ATOM 1356 C CA . MET A 1 181 ? -0.145 2.100 19.540 1.00 87.75 181 MET A CA 1
ATOM 1357 C C . MET A 1 181 ? 1.144 2.937 19.425 1.00 87.75 181 MET A C 1
ATOM 1359 O O . MET A 1 181 ? 1.202 3.861 18.614 1.00 87.75 181 MET A O 1
ATOM 1363 N N . THR A 1 182 ? 2.185 2.606 20.198 1.00 87.94 182 THR A N 1
ATOM 1364 C CA . THR A 1 182 ? 3.506 3.261 20.121 1.00 87.94 182 THR A CA 1
ATOM 1365 C C . THR A 1 182 ? 4.308 2.820 18.890 1.00 87.94 182 THR A C 1
ATOM 1367 O O . THR A 1 182 ? 5.111 3.589 18.362 1.00 87.94 182 THR A O 1
ATOM 1370 N N . GLN A 1 183 ? 4.096 1.592 18.414 1.00 85.69 183 GLN A N 1
ATOM 1371 C CA . GLN A 1 183 ? 4.747 1.045 17.221 1.00 85.69 183 GLN A CA 1
ATOM 1372 C C . GLN A 1 183 ? 4.031 1.444 15.918 1.00 85.69 183 GLN A C 1
ATOM 1374 O O . GLN A 1 183 ? 4.639 1.396 14.845 1.00 85.69 183 GLN A O 1
ATOM 1379 N N . GLU A 1 184 ? 2.772 1.886 16.000 1.00 88.88 184 GLU A N 1
ATOM 1380 C CA . GLU A 1 184 ? 1.976 2.313 14.850 1.00 88.88 184 GLU A CA 1
ATOM 1381 C C . GLU A 1 184 ? 2.554 3.545 14.139 1.00 88.88 184 GLU A C 1
ATOM 1383 O O . GLU A 1 184 ? 2.599 4.672 14.649 1.00 88.88 184 GLU A O 1
ATOM 1388 N N . ARG A 1 185 ? 2.930 3.346 12.873 1.00 82.56 185 ARG A N 1
ATOM 1389 C CA . ARG A 1 185 ? 3.581 4.374 12.045 1.00 82.56 185 ARG A CA 1
ATOM 1390 C C . ARG A 1 185 ? 2.595 5.292 11.330 1.00 82.56 185 ARG A C 1
ATOM 1392 O O . ARG A 1 185 ? 2.981 6.364 10.867 1.00 82.56 185 ARG A O 1
ATOM 1399 N N . THR A 1 186 ? 1.322 4.911 11.254 1.00 87.88 186 THR A N 1
ATOM 1400 C CA . THR A 1 186 ? 0.300 5.645 10.496 1.00 87.88 186 THR A CA 1
ATOM 1401 C C . THR A 1 186 ? -0.738 6.289 11.412 1.00 87.88 186 THR A C 1
ATOM 1403 O O . THR A 1 186 ? -1.008 5.810 12.512 1.00 87.88 186 THR A O 1
ATOM 1406 N N . GLY A 1 187 ? -1.341 7.396 10.962 1.00 87.44 187 GLY A N 1
ATOM 1407 C CA . GLY A 1 187 ? -2.454 8.026 11.684 1.00 87.44 187 GLY A CA 1
ATOM 1408 C C . GLY A 1 187 ? -3.673 7.106 11.788 1.00 87.44 187 GLY A C 1
ATOM 1409 O O . GLY A 1 187 ? -4.269 7.014 12.856 1.00 87.44 187 GLY A O 1
ATOM 1410 N N . ARG A 1 188 ? -3.974 6.373 10.708 1.00 89.25 188 ARG A N 1
ATOM 1411 C CA . ARG A 1 188 ? -5.055 5.381 10.642 1.00 89.25 188 ARG A CA 1
ATOM 1412 C C . ARG A 1 188 ? -4.851 4.228 11.629 1.00 89.25 188 ARG A C 1
ATOM 1414 O O . ARG A 1 188 ? -5.764 3.913 12.381 1.00 89.25 188 ARG A O 1
ATOM 1421 N N . GLY A 1 189 ? -3.644 3.659 11.681 1.00 89.56 189 GLY A N 1
ATOM 1422 C CA . GLY A 1 189 ? -3.295 2.597 12.629 1.00 89.56 189 GLY A CA 1
ATOM 1423 C C . GLY A 1 189 ? -3.407 3.066 14.079 1.00 89.56 189 GLY A C 1
ATOM 1424 O O . GLY A 1 189 ? -4.064 2.421 14.890 1.00 89.56 189 GLY A O 1
ATOM 1425 N N . ARG A 1 190 ? -2.886 4.260 14.403 1.00 90.69 190 ARG A N 1
ATOM 1426 C CA . ARG A 1 190 ? -3.057 4.850 15.745 1.00 90.69 190 ARG A CA 1
ATOM 1427 C C . ARG A 1 190 ? -4.526 5.056 16.120 1.00 90.69 190 ARG A C 1
ATOM 1429 O O . ARG A 1 190 ? -4.894 4.765 17.255 1.00 90.69 190 ARG A O 1
ATOM 1436 N N . PHE A 1 191 ? -5.358 5.523 15.187 1.00 93.62 191 PHE A N 1
ATOM 1437 C CA . PHE A 1 191 ? -6.802 5.664 15.399 1.00 93.62 191 PHE A CA 1
ATOM 1438 C C . PHE A 1 191 ? -7.458 4.308 15.702 1.00 93.62 191 PHE A C 1
ATOM 1440 O O . PHE A 1 191 ? -8.160 4.179 16.703 1.00 93.62 191 PHE A O 1
ATOM 1447 N N . GLN A 1 192 ? -7.161 3.278 14.902 1.00 92.56 192 GLN A N 1
ATOM 1448 C CA . GLN A 1 192 ? -7.664 1.913 15.100 1.00 92.56 192 GLN A CA 1
ATOM 1449 C C . GLN A 1 192 ? -7.252 1.333 16.459 1.00 92.56 192 GLN A C 1
ATOM 1451 O O . GLN A 1 192 ? -8.105 0.839 17.195 1.00 92.56 192 GLN A O 1
ATOM 1456 N N . ARG A 1 193 ? -5.974 1.455 16.848 1.00 93.00 193 ARG A N 1
ATOM 1457 C CA . ARG A 1 193 ? -5.497 0.988 18.162 1.00 93.00 193 ARG A CA 1
ATOM 1458 C C . ARG A 1 193 ? -6.137 1.750 19.320 1.00 93.00 193 ARG A C 1
ATOM 1460 O O . ARG A 1 193 ? -6.492 1.142 20.326 1.00 93.00 193 ARG A O 1
ATOM 1467 N N . LYS A 1 194 ? -6.348 3.062 19.176 1.00 92.88 194 LYS A N 1
ATOM 1468 C CA . LYS A 1 194 ? -7.037 3.879 20.186 1.00 92.88 194 LYS A CA 1
ATOM 1469 C C . LYS A 1 194 ? -8.519 3.491 20.319 1.00 92.88 194 LYS A C 1
ATOM 1471 O O . LYS A 1 194 ? -9.022 3.427 21.439 1.00 92.88 194 LYS A O 1
ATOM 1476 N N . ALA A 1 195 ? -9.198 3.165 19.217 1.00 93.31 195 ALA A N 1
ATOM 1477 C CA . ALA A 1 195 ? -10.571 2.651 19.234 1.00 93.31 195 ALA A CA 1
ATOM 1478 C C . ALA A 1 195 ? -10.667 1.260 19.889 1.00 93.31 195 ALA A C 1
ATOM 1480 O O . ALA A 1 195 ? -11.540 1.038 20.727 1.00 93.31 195 ALA A O 1
ATOM 1481 N N . GLN A 1 196 ? -9.731 0.358 19.581 1.00 93.62 196 GLN A N 1
ATOM 1482 C CA . GLN A 1 196 ? -9.609 -0.9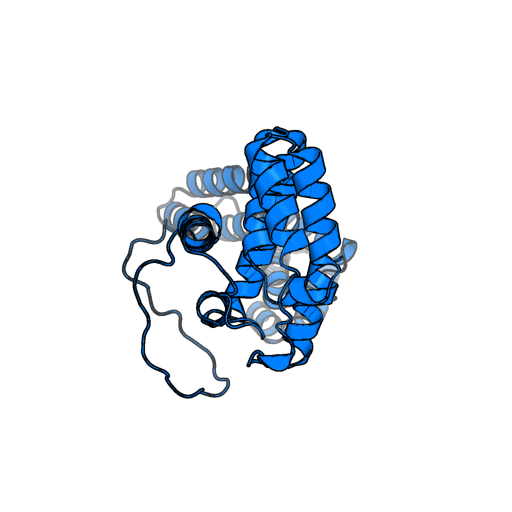59 20.219 1.00 93.62 196 GLN A CA 1
ATOM 1483 C C . GLN A 1 196 ? -9.365 -0.849 21.731 1.00 93.62 196 GLN A C 1
ATOM 1485 O O . GLN A 1 196 ? -10.006 -1.543 22.518 1.00 93.62 196 GLN A O 1
ATOM 1490 N N . LEU A 1 197 ? -8.482 0.063 22.150 1.00 93.25 197 LEU A N 1
ATOM 1491 C CA . LEU A 1 197 ? -8.219 0.336 23.563 1.00 93.25 197 LEU A CA 1
ATOM 1492 C C . LEU A 1 197 ? -9.485 0.817 24.282 1.00 93.25 197 LEU A C 1
ATOM 1494 O O . LEU A 1 197 ? -9.817 0.310 25.351 1.00 93.25 197 LEU A O 1
ATOM 1498 N N . ALA A 1 198 ? -10.215 1.763 23.685 1.00 93.62 198 ALA A N 1
ATOM 1499 C CA . ALA A 1 198 ? -11.481 2.228 24.240 1.00 93.62 198 ALA A CA 1
ATOM 1500 C C . ALA A 1 198 ? -12.505 1.092 24.358 1.00 93.62 198 ALA A C 1
ATOM 1502 O O . ALA A 1 198 ? -13.138 0.951 25.401 1.00 93.62 198 ALA A O 1
ATOM 1503 N N . GLN A 1 199 ? -12.635 0.263 23.319 1.00 92.12 199 GLN A N 1
ATOM 1504 C CA . GLN A 1 199 ? -13.536 -0.886 23.316 1.00 92.12 199 GLN A CA 1
ATOM 1505 C C . GLN A 1 199 ? -13.217 -1.878 24.433 1.00 92.12 199 GLN A C 1
ATOM 1507 O O . GLN A 1 199 ? -14.140 -2.359 25.083 1.00 92.12 199 GLN A O 1
ATOM 1512 N N . LEU A 1 200 ? -11.937 -2.163 24.675 1.00 91.75 200 LEU A N 1
ATOM 1513 C CA . LEU A 1 200 ? -11.518 -3.057 25.751 1.00 91.75 200 LEU A CA 1
ATOM 1514 C C . LEU A 1 200 ? -11.868 -2.491 27.130 1.00 91.75 200 LEU A C 1
ATOM 1516 O O . LEU A 1 200 ? -12.247 -3.243 28.023 1.00 91.75 200 LEU A O 1
ATOM 1520 N N . CYS A 1 201 ? -11.761 -1.174 27.312 1.00 90.06 201 CYS A N 1
ATOM 1521 C CA . CYS A 1 201 ? -12.105 -0.528 28.575 1.00 90.06 201 CYS A CA 1
ATOM 1522 C C . CYS A 1 201 ? -13.619 -0.549 28.857 1.00 90.06 201 CYS A C 1
ATOM 1524 O O . CYS A 1 201 ? -14.014 -0.624 30.024 1.00 90.06 201 CYS A O 1
ATOM 1526 N N . VAL A 1 202 ? -14.473 -0.508 27.828 1.00 88.00 202 VAL A N 1
ATOM 1527 C CA . VAL A 1 202 ? -15.938 -0.552 27.991 1.00 88.00 202 VAL A CA 1
ATOM 1528 C C . VAL A 1 202 ? -16.378 -1.907 28.557 1.00 88.00 202 VAL A C 1
ATOM 1530 O O . VAL A 1 202 ? -16.053 -2.959 28.015 1.00 88.00 202 VAL A O 1
ATOM 1533 N N . GLY A 1 203 ? -17.162 -1.893 29.640 1.00 76.81 203 GLY A N 1
ATOM 1534 C CA . GLY A 1 203 ? -17.632 -3.118 30.299 1.00 76.81 203 GLY A CA 1
ATOM 1535 C C . GLY A 1 203 ? -16.612 -3.766 31.243 1.00 76.81 203 GLY A C 1
ATOM 1536 O O . GLY A 1 203 ? -16.848 -4.871 31.727 1.00 76.81 203 GLY A O 1
ATOM 1537 N N . THR A 1 204 ? -15.502 -3.082 31.532 1.00 82.56 204 THR A N 1
ATOM 1538 C CA . THR A 1 204 ? -14.525 -3.466 32.564 1.00 82.56 204 THR A CA 1
ATOM 1539 C C . THR A 1 204 ? -14.519 -2.436 33.703 1.00 82.56 204 THR A C 1
ATOM 1541 O O . THR A 1 204 ? -15.059 -1.341 33.536 1.00 82.56 204 THR A O 1
ATOM 1544 N N . PRO A 1 205 ? -13.849 -2.697 34.844 1.00 80.56 205 PRO A N 1
ATOM 1545 C CA . PRO A 1 205 ? -13.661 -1.688 35.895 1.00 80.56 205 PRO A CA 1
ATOM 1546 C C . PRO A 1 205 ? -12.961 -0.396 35.427 1.00 80.56 205 PRO A C 1
ATOM 1548 O O . PRO A 1 205 ? -12.977 0.604 36.140 1.00 80.56 205 PRO A O 1
ATOM 1551 N N . HIS A 1 206 ? -12.348 -0.401 34.237 1.00 80.88 206 HIS A N 1
ATOM 1552 C CA . HIS A 1 206 ? -11.672 0.745 33.627 1.00 80.88 206 HIS A CA 1
ATOM 1553 C C . HIS A 1 206 ? -12.572 1.572 32.689 1.00 80.88 206 HIS A C 1
ATOM 1555 O O . HIS A 1 206 ? -12.079 2.468 32.003 1.00 80.88 206 HIS A O 1
ATOM 1561 N N . GLU A 1 207 ? -13.886 1.330 32.675 1.00 82.50 207 GLU A N 1
ATOM 1562 C CA . GLU A 1 207 ? -14.868 2.072 31.866 1.00 82.50 207 GLU A CA 1
ATOM 1563 C C . GLU A 1 207 ? -14.774 3.613 31.984 1.00 82.50 207 GLU A C 1
ATOM 1565 O O . GLU A 1 207 ? -14.881 4.274 30.947 1.00 82.50 207 GLU A O 1
ATOM 1570 N N . PRO A 1 208 ? -14.464 4.227 33.152 1.00 86.44 208 PRO A N 1
ATOM 1571 C CA . PRO A 1 208 ? -14.276 5.681 33.242 1.00 86.44 208 PRO A CA 1
ATOM 1572 C C . PRO A 1 208 ? -13.167 6.239 32.334 1.00 86.44 208 PRO A C 1
ATOM 1574 O O . PRO A 1 208 ? -13.203 7.411 31.966 1.00 86.44 208 PRO A O 1
ATOM 1577 N N . ILE A 1 209 ? -12.189 5.411 31.951 1.00 88.75 209 ILE A N 1
ATOM 1578 C CA . ILE A 1 209 ? -11.082 5.788 31.060 1.00 88.75 209 ILE A CA 1
ATOM 1579 C C . ILE A 1 209 ? -11.519 5.720 29.586 1.00 88.75 209 ILE A C 1
ATOM 1581 O O . ILE A 1 209 ? -10.993 6.454 28.752 1.00 88.75 209 ILE A O 1
ATOM 1585 N N . ALA A 1 210 ? -12.511 4.888 29.249 1.00 91.12 210 ALA A N 1
ATOM 1586 C CA . ALA A 1 210 ? -13.005 4.755 27.879 1.00 91.12 210 ALA A CA 1
ATOM 1587 C C . ALA A 1 210 ? -13.635 6.060 27.373 1.00 91.12 210 ALA A C 1
ATOM 1589 O O . ALA A 1 210 ? -13.390 6.472 26.242 1.00 91.12 210 ALA A O 1
ATOM 1590 N N . PHE A 1 211 ? -14.405 6.743 28.223 1.00 89.88 211 PHE A N 1
ATOM 1591 C CA . PHE A 1 211 ? -15.136 7.955 27.855 1.00 89.88 211 PHE A CA 1
ATOM 1592 C C . PHE A 1 211 ? -14.262 9.082 27.266 1.00 89.88 211 PHE A C 1
ATOM 1594 O O . PHE A 1 211 ? -14.540 9.507 26.142 1.00 89.88 211 PHE A O 1
ATOM 1601 N N . PRO A 1 212 ? -13.197 9.570 27.938 1.00 92.19 212 PRO A N 1
ATOM 1602 C CA . PRO A 1 212 ? -12.342 10.613 27.368 1.00 92.19 212 PRO A CA 1
ATOM 1603 C C . PRO A 1 212 ? -11.641 10.159 26.078 1.00 92.19 212 PRO A C 1
ATOM 1605 O O . PRO A 1 212 ? -11.526 10.945 25.140 1.00 92.19 212 PRO A O 1
ATOM 1608 N N . ILE A 1 213 ? -11.245 8.884 25.978 1.00 94.12 213 ILE A N 1
ATOM 1609 C CA . ILE A 1 213 ? -10.637 8.328 24.758 1.00 94.12 213 ILE A CA 1
ATOM 1610 C C . ILE A 1 213 ? -11.632 8.371 23.591 1.00 94.12 213 ILE A C 1
ATOM 1612 O O . ILE A 1 213 ? -11.263 8.751 22.480 1.00 94.12 213 ILE A O 1
ATOM 1616 N N . LEU A 1 214 ? -12.892 8.011 23.838 1.00 94.38 214 LEU A N 1
ATOM 1617 C CA . LEU A 1 214 ? -13.960 8.029 22.841 1.00 94.38 214 LEU A CA 1
ATOM 1618 C C . LEU A 1 214 ? -14.336 9.457 22.420 1.00 94.38 214 LEU A C 1
ATOM 1620 O O . LEU A 1 214 ? -14.553 9.692 21.232 1.00 94.38 214 LEU A O 1
ATOM 1624 N N . LYS A 1 215 ? -14.344 10.428 23.347 1.00 93.62 215 LYS A N 1
ATOM 1625 C CA . LYS A 1 215 ? -14.522 11.852 22.998 1.00 93.62 215 LYS A CA 1
ATOM 1626 C C . LYS A 1 215 ? -13.406 12.355 22.089 1.00 93.62 215 LYS A C 1
ATOM 1628 O O . LYS A 1 215 ? -13.691 13.023 21.098 1.00 93.62 215 LYS A O 1
ATOM 1633 N N . ASP A 1 216 ? -12.156 12.012 22.391 1.00 94.94 216 ASP A N 1
ATOM 1634 C CA . ASP A 1 216 ? -11.028 12.370 21.530 1.00 94.94 216 ASP A CA 1
ATOM 1635 C C . ASP A 1 216 ? -11.154 11.751 20.135 1.00 94.94 216 ASP A C 1
ATOM 1637 O O . ASP A 1 216 ? -10.836 12.407 19.145 1.00 94.94 216 ASP A O 1
ATOM 1641 N N . LEU A 1 217 ? -11.589 10.487 20.053 1.00 95.81 217 LEU A N 1
ATOM 1642 C CA . LEU A 1 217 ? -11.810 9.806 18.778 1.00 95.81 217 LEU A CA 1
ATOM 1643 C C . LEU A 1 217 ? -12.898 10.517 17.969 1.00 95.81 217 LEU A C 1
ATOM 1645 O O . LEU A 1 217 ? -12.655 10.830 16.810 1.00 95.81 217 LEU A O 1
ATOM 1649 N N . ALA A 1 218 ? -14.039 10.856 18.575 1.00 95.00 218 ALA A N 1
ATOM 1650 C CA . ALA A 1 218 ? -15.099 11.617 17.909 1.00 95.00 218 ALA A CA 1
ATOM 1651 C C . ALA A 1 218 ? -14.601 12.984 17.400 1.00 95.00 218 ALA A C 1
ATOM 1653 O O . ALA A 1 218 ? -14.805 13.326 16.235 1.00 95.00 218 ALA A O 1
ATOM 1654 N N . ALA A 1 219 ? -13.854 13.723 18.226 1.00 95.00 219 ALA A N 1
ATOM 1655 C CA . ALA A 1 219 ? -13.246 14.990 17.820 1.00 95.00 219 ALA A CA 1
ATOM 1656 C C . ALA A 1 219 ? -12.215 14.813 16.687 1.00 95.00 219 ALA A C 1
ATOM 1658 O O . ALA A 1 219 ? -12.066 15.685 15.830 1.00 95.00 219 ALA A O 1
ATOM 1659 N N . GLU A 1 220 ? -11.485 13.694 16.656 1.00 94.50 220 GLU A N 1
ATOM 1660 C CA . GLU A 1 220 ? -10.563 13.370 15.568 1.00 94.50 220 GLU A CA 1
ATOM 1661 C C . GLU A 1 220 ? -11.295 13.072 14.254 1.00 94.50 220 GLU A C 1
ATOM 1663 O O . GLU A 1 220 ? -10.825 13.541 13.211 1.00 94.50 220 GLU A O 1
ATOM 1668 N N . ILE A 1 221 ? -12.437 12.372 14.310 1.00 94.62 221 ILE A N 1
ATOM 1669 C CA . ILE A 1 221 ? -13.304 12.108 13.151 1.00 94.62 221 ILE A CA 1
ATOM 1670 C C . ILE A 1 221 ? -13.763 13.434 12.529 1.00 94.62 221 ILE A C 1
ATOM 1672 O O . ILE A 1 221 ? -13.557 13.631 11.331 1.00 94.62 221 ILE A O 1
ATOM 1676 N N . GLU A 1 222 ? -14.296 14.365 13.331 1.00 93.62 222 GLU A N 1
ATOM 1677 C CA . GLU A 1 222 ? -14.744 15.686 12.854 1.00 93.62 222 GLU A CA 1
ATOM 1678 C C . GLU A 1 222 ? -13.580 16.514 12.301 1.00 93.62 222 GLU A C 1
ATOM 1680 O O . GLU A 1 222 ? -13.613 16.992 11.166 1.00 93.62 222 GLU A O 1
ATOM 1685 N N . ARG A 1 223 ? -12.503 16.660 13.087 1.00 95.44 223 ARG A N 1
ATOM 1686 C CA . ARG A 1 223 ? -11.353 17.508 12.738 1.00 95.44 223 ARG A CA 1
ATOM 1687 C C . ARG A 1 223 ? -10.693 17.089 11.426 1.00 95.44 223 ARG A C 1
ATOM 1689 O O . ARG A 1 223 ? -10.174 17.943 10.710 1.00 95.44 223 ARG A O 1
ATOM 1696 N N . ARG A 1 224 ? -10.643 15.784 11.144 1.00 93.06 224 ARG A N 1
ATOM 1697 C CA . ARG A 1 224 ? -10.012 15.228 9.936 1.00 93.06 224 ARG A CA 1
ATOM 1698 C C . ARG A 1 224 ? -11.002 14.866 8.834 1.00 93.06 224 ARG A C 1
ATOM 1700 O O . ARG A 1 224 ? -10.552 14.374 7.802 1.00 93.06 224 ARG A O 1
ATOM 1707 N N . LYS A 1 225 ? -12.302 15.092 9.052 1.00 91.81 225 LYS A N 1
ATOM 1708 C CA . LYS A 1 225 ? -13.384 14.707 8.137 1.00 91.81 225 LYS A CA 1
ATOM 1709 C C . LYS A 1 225 ? -13.241 13.265 7.654 1.00 91.81 225 LYS A C 1
ATOM 1711 O O . LYS A 1 225 ? -13.230 12.993 6.458 1.00 91.81 225 LYS A O 1
ATOM 1716 N N . LEU A 1 226 ? -13.057 12.335 8.596 1.00 92.56 226 LEU A N 1
ATOM 1717 C CA . LEU A 1 226 ? -12.844 10.925 8.242 1.00 92.56 226 LEU A CA 1
ATOM 1718 C C . LEU A 1 226 ? -14.054 10.336 7.501 1.00 92.56 226 LEU A C 1
ATOM 1720 O O . LEU A 1 226 ? -13.888 9.420 6.709 1.00 92.56 226 LEU A O 1
ATOM 1724 N N . GLU A 1 227 ? -15.243 10.905 7.696 1.00 91.81 227 GLU A N 1
ATOM 1725 C CA . GLU A 1 227 ? -16.472 10.546 6.977 1.00 91.81 227 GLU A CA 1
ATOM 1726 C C . GLU A 1 227 ? -16.391 10.700 5.450 1.00 91.81 227 GLU A C 1
ATOM 1728 O O . GLU A 1 227 ? -17.106 9.999 4.741 1.00 91.81 227 GLU A O 1
ATOM 1733 N N . ASP A 1 228 ? -15.501 11.555 4.933 1.00 91.19 228 ASP A N 1
ATOM 1734 C CA . ASP A 1 228 ? -15.367 11.777 3.488 1.00 91.19 228 ASP A CA 1
ATOM 1735 C C . ASP A 1 228 ? -14.594 10.645 2.779 1.00 91.19 228 ASP A C 1
ATOM 1737 O O . ASP A 1 228 ? -14.653 10.539 1.552 1.00 91.19 228 ASP A O 1
ATOM 1741 N N . TRP A 1 229 ? -13.815 9.831 3.509 1.00 86.50 229 TRP A N 1
ATOM 1742 C CA . TRP A 1 229 ? -12.850 8.909 2.886 1.00 86.50 229 TRP A CA 1
ATOM 1743 C C . TRP A 1 229 ? -12.558 7.598 3.635 1.00 86.50 229 TRP A C 1
ATOM 1745 O O . TRP A 1 229 ? -11.973 6.693 3.036 1.00 86.50 229 TRP A O 1
ATOM 1755 N N . GLU A 1 230 ? -12.929 7.455 4.908 1.00 93.25 230 GLU A N 1
ATOM 1756 C CA . GLU A 1 230 ? -12.829 6.183 5.636 1.00 93.25 230 GLU A CA 1
ATOM 1757 C C . GLU A 1 230 ? -14.111 5.354 5.515 1.00 93.25 230 GLU A C 1
ATOM 1759 O O . GLU A 1 230 ? -15.196 5.855 5.225 1.00 93.25 230 GLU A O 1
ATOM 1764 N N . ALA A 1 231 ? -13.982 4.052 5.774 1.00 89.38 231 ALA A N 1
ATOM 1765 C CA . ALA A 1 231 ? -15.129 3.155 5.810 1.00 89.38 231 ALA A CA 1
ATOM 1766 C C . ALA A 1 231 ? -16.079 3.528 6.972 1.00 89.38 231 ALA A C 1
ATOM 1768 O O . ALA A 1 231 ? -15.599 3.677 8.102 1.00 89.38 231 ALA A O 1
ATOM 1769 N N . PRO A 1 232 ? -17.406 3.617 6.746 1.00 89.31 232 PRO A N 1
ATOM 1770 C CA . PRO A 1 232 ? -18.366 3.990 7.787 1.00 89.31 232 PRO A CA 1
ATOM 1771 C C . PRO A 1 232 ? -18.296 3.105 9.036 1.00 89.31 232 PRO A C 1
ATOM 1773 O O . PRO A 1 232 ? -18.317 3.627 10.148 1.00 89.31 232 PRO A O 1
ATOM 1776 N N . ASP A 1 233 ? -18.099 1.795 8.868 1.00 86.50 233 ASP A N 1
ATOM 1777 C CA . ASP A 1 233 ? -18.023 0.820 9.967 1.00 86.50 233 ASP A CA 1
ATOM 1778 C C . ASP A 1 233 ? -16.896 1.135 10.966 1.00 86.50 233 ASP A C 1
ATOM 1780 O O . ASP A 1 233 ? -17.045 0.956 12.178 1.00 86.50 233 ASP A O 1
ATOM 1784 N N . LEU A 1 234 ? -15.770 1.664 10.471 1.00 89.06 234 LEU A N 1
ATOM 1785 C CA . LEU A 1 234 ? -14.623 2.045 11.299 1.00 89.06 234 LEU A CA 1
ATOM 1786 C C . LEU A 1 234 ? -14.949 3.232 12.218 1.00 89.06 234 LEU A C 1
ATOM 1788 O O . LEU A 1 234 ? -14.396 3.344 13.314 1.00 89.06 234 LEU A O 1
ATOM 1792 N N . LEU A 1 235 ? -15.827 4.125 11.764 1.00 94.00 235 LEU A N 1
ATOM 1793 C CA . LEU A 1 235 ? -16.213 5.347 12.468 1.00 94.00 235 LEU A CA 1
ATOM 1794 C C . LEU A 1 235 ? -17.437 5.114 13.360 1.00 94.00 235 LEU A C 1
ATOM 1796 O O . LEU A 1 235 ? -17.505 5.637 14.473 1.00 94.00 235 LEU A O 1
ATOM 1800 N N . ALA A 1 236 ? -18.384 4.302 12.892 1.00 93.19 236 ALA A N 1
ATOM 1801 C CA . ALA A 1 236 ? -19.635 4.014 13.578 1.00 93.19 236 ALA A CA 1
ATOM 1802 C C . ALA A 1 236 ? -19.404 3.335 14.932 1.00 93.19 236 ALA A C 1
ATOM 1804 O O . ALA A 1 236 ? -20.034 3.698 15.925 1.00 93.19 236 ALA A O 1
ATOM 1805 N N . HIS A 1 237 ? -18.459 2.396 15.007 1.00 91.88 237 HIS A N 1
ATOM 1806 C CA . HIS A 1 237 ? -18.183 1.644 16.232 1.00 91.88 237 HIS A CA 1
ATOM 1807 C C . HIS A 1 237 ? -17.740 2.512 17.430 1.00 91.88 237 HIS A C 1
ATOM 1809 O O . HIS A 1 237 ? -18.406 2.463 18.469 1.00 91.88 237 HIS A O 1
ATOM 1815 N N . PRO A 1 238 ? -16.685 3.352 17.346 1.00 93.88 238 PRO A N 1
ATOM 1816 C CA . PRO A 1 238 ? -16.318 4.231 18.458 1.00 93.88 238 PRO A CA 1
ATOM 1817 C C . PRO A 1 238 ? -17.415 5.257 18.795 1.00 93.88 238 PRO A C 1
ATOM 1819 O O . PRO A 1 238 ? -17.612 5.567 19.969 1.00 93.88 238 PRO A O 1
ATOM 1822 N N . LEU A 1 239 ? -18.184 5.743 17.814 1.00 93.75 239 LEU A N 1
ATOM 1823 C CA . LEU A 1 239 ? -19.312 6.650 18.071 1.00 93.75 239 LEU A CA 1
ATOM 1824 C C . LEU A 1 239 ? -20.459 5.953 18.821 1.00 93.75 239 LEU A C 1
ATOM 1826 O O . LEU A 1 239 ? -21.030 6.526 19.750 1.00 93.75 239 LEU A O 1
ATOM 1830 N N . ALA A 1 240 ? -20.758 4.698 18.482 1.00 92.88 240 ALA A N 1
ATOM 1831 C CA . ALA A 1 240 ? -21.744 3.881 19.183 1.00 92.88 240 ALA A CA 1
ATOM 1832 C C . ALA A 1 240 ? -21.323 3.591 20.634 1.00 92.88 240 ALA A C 1
ATOM 1834 O O . ALA A 1 240 ? -22.148 3.658 21.550 1.00 92.88 240 ALA A O 1
ATOM 1835 N N . LEU A 1 241 ? -20.035 3.312 20.870 1.00 91.81 241 LEU A N 1
ATOM 1836 C CA . LEU A 1 241 ? -19.491 3.162 22.223 1.00 91.81 241 LEU A CA 1
ATOM 1837 C C . LEU A 1 241 ? -19.596 4.468 23.020 1.00 91.81 241 LEU A C 1
ATOM 1839 O O . LEU A 1 241 ? -20.014 4.437 24.177 1.00 91.81 241 LEU A O 1
ATOM 1843 N N . LEU A 1 242 ? -19.283 5.612 22.400 1.00 91.94 242 LEU A N 1
ATOM 1844 C CA . LEU A 1 242 ? -19.412 6.922 23.042 1.00 91.94 242 LEU A CA 1
ATOM 1845 C C . LEU A 1 242 ? -20.860 7.210 23.449 1.00 91.94 242 LEU A C 1
ATOM 1847 O O . LEU A 1 242 ? -21.101 7.641 24.576 1.00 91.94 242 LEU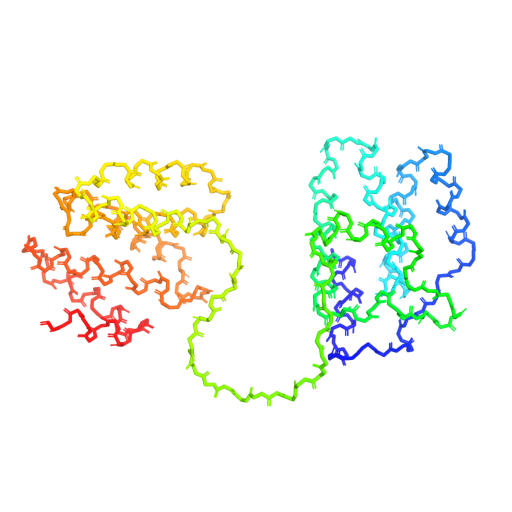 A O 1
ATOM 1851 N N . TYR A 1 243 ? -21.816 6.931 22.557 1.00 90.75 243 TYR A N 1
ATOM 1852 C CA . TYR A 1 243 ? -23.241 7.079 22.841 1.00 90.75 243 TYR A CA 1
ATOM 1853 C C . TYR A 1 243 ? -23.651 6.250 24.067 1.00 90.75 243 TYR A C 1
ATOM 1855 O O . TYR A 1 243 ? -24.250 6.786 24.995 1.00 90.75 243 TYR A O 1
ATOM 1863 N N . ARG A 1 244 ? -23.245 4.974 24.135 1.00 88.44 244 ARG A N 1
ATOM 1864 C CA . ARG A 1 244 ? -23.535 4.102 25.289 1.00 88.44 244 ARG A CA 1
ATOM 1865 C C . ARG A 1 244 ? -22.943 4.633 26.592 1.00 88.44 244 ARG A C 1
ATOM 1867 O O . ARG A 1 244 ? -23.612 4.576 27.622 1.00 88.44 244 ARG A O 1
ATOM 1874 N N . CYS A 1 245 ? -21.713 5.147 26.563 1.00 87.62 245 CYS A N 1
ATOM 1875 C CA . CYS A 1 245 ? -21.106 5.766 27.740 1.00 87.62 245 CYS A CA 1
ATOM 1876 C C . CYS A 1 245 ? -21.894 7.008 28.190 1.00 87.62 245 CYS A C 1
ATOM 1878 O O . CYS A 1 245 ? -22.142 7.164 29.382 1.00 87.62 245 CYS A O 1
ATOM 1880 N N . LEU A 1 246 ? -22.344 7.858 27.259 1.00 86.12 246 LEU A N 1
ATOM 1881 C CA . LEU A 1 246 ? -23.154 9.040 27.582 1.00 86.12 246 LEU A CA 1
ATOM 1882 C C . LEU A 1 246 ? -24.513 8.682 28.184 1.00 86.12 246 LEU A C 1
ATOM 1884 O O . LEU A 1 246 ? -24.917 9.304 29.165 1.00 86.12 246 LEU A O 1
ATOM 1888 N N . SER A 1 247 ? -25.186 7.659 27.652 1.00 81.75 247 SER A N 1
ATOM 1889 C CA . SER A 1 247 ? -26.478 7.199 28.173 1.00 81.75 247 SER A CA 1
ATOM 1890 C C . SER A 1 247 ? -26.400 6.670 29.609 1.00 81.75 247 SER A C 1
ATOM 1892 O O . SER A 1 247 ? -27.410 6.663 30.301 1.00 81.75 247 SER A O 1
ATOM 1894 N N . ARG A 1 248 ? -25.222 6.223 30.070 1.00 79.38 248 ARG A N 1
ATOM 1895 C CA . ARG A 1 248 ? -25.011 5.725 31.443 1.00 79.38 248 ARG A CA 1
ATOM 1896 C C . ARG A 1 248 ? -24.605 6.804 32.440 1.00 79.38 248 ARG A C 1
ATOM 1898 O O . ARG A 1 248 ? -24.830 6.633 33.631 1.00 79.38 248 ARG A O 1
ATOM 1905 N N . VAL A 1 249 ? -23.964 7.872 31.972 1.00 73.94 249 VAL A N 1
ATOM 1906 C CA . VAL A 1 249 ? -23.358 8.915 32.821 1.00 73.94 249 VAL A CA 1
ATOM 1907 C C . VAL A 1 249 ? -24.334 10.083 33.075 1.00 73.94 249 VAL A C 1
ATOM 1909 O O . VAL A 1 249 ? -23.923 11.124 33.571 1.00 73.94 249 VAL A O 1
ATOM 1912 N N . ASP A 1 250 ? -25.627 9.932 32.751 1.00 66.62 250 ASP A N 1
ATOM 1913 C CA . ASP A 1 250 ? -26.598 11.043 32.683 1.00 66.62 250 ASP A CA 1
ATOM 1914 C C . ASP A 1 250 ? -26.040 12.220 31.856 1.00 66.62 250 ASP A C 1
ATOM 1916 O O . ASP A 1 250 ? -26.106 13.393 32.230 1.00 66.62 250 ASP A O 1
ATOM 1920 N N . GLY A 1 251 ? -25.416 11.887 30.718 1.00 64.62 251 GLY A N 1
ATOM 1921 C CA . GLY A 1 251 ? -24.821 12.861 29.812 1.00 64.62 251 GLY A CA 1
ATOM 1922 C C . GLY A 1 251 ? -25.855 13.811 29.204 1.00 64.62 251 GLY A C 1
ATOM 1923 O O . GLY A 1 251 ? -27.057 13.540 29.181 1.00 64.62 251 GLY A O 1
ATOM 1924 N N . SER A 1 252 ? -25.379 14.936 28.659 1.00 75.62 252 SER A N 1
ATOM 1925 C CA . SER A 1 252 ? -26.236 15.914 27.980 1.00 75.62 252 SER A CA 1
ATOM 1926 C C . SER A 1 252 ? -27.081 15.229 26.898 1.00 75.62 252 SER A C 1
ATOM 1928 O O . SER A 1 252 ? -26.548 14.648 25.944 1.00 75.62 252 SER A O 1
ATOM 1930 N N . GLN A 1 253 ? -28.411 15.303 27.033 1.00 78.69 253 GLN A N 1
ATOM 1931 C CA . GLN A 1 253 ? -29.347 14.754 26.044 1.00 78.69 253 GLN A CA 1
ATOM 1932 C C . GLN A 1 253 ? -29.091 15.331 24.646 1.00 78.69 253 GLN A C 1
ATOM 1934 O O . GLN A 1 253 ? -29.249 14.630 23.649 1.00 78.69 253 GLN A O 1
ATOM 1939 N N . GLU A 1 254 ? -28.619 16.576 24.570 1.00 85.31 254 GLU A N 1
ATOM 1940 C CA . GLU A 1 254 ? -28.278 17.238 23.314 1.00 85.31 254 GLU A CA 1
ATOM 1941 C C . GLU A 1 254 ? -27.055 16.600 22.632 1.00 85.31 254 GLU A C 1
ATOM 1943 O O . GLU A 1 254 ? -27.075 16.355 21.425 1.00 85.31 254 GLU A O 1
ATOM 1948 N N . GLU A 1 255 ? -25.997 16.286 23.390 1.00 84.50 255 GLU A N 1
ATOM 1949 C CA . GLU A 1 255 ? -24.803 15.604 22.862 1.00 84.50 255 GLU A CA 1
ATOM 1950 C C . GLU A 1 255 ? -25.147 14.189 22.386 1.00 84.50 255 GLU A C 1
ATOM 1952 O O . GLU A 1 255 ? -24.738 13.772 21.300 1.00 84.50 255 GLU A O 1
ATOM 1957 N N . SER A 1 256 ? -25.973 13.480 23.157 1.00 85.88 256 SER A N 1
ATOM 1958 C CA . SER A 1 256 ? -26.454 12.143 22.799 1.00 85.88 256 SER A CA 1
ATOM 1959 C C . SER A 1 256 ? -27.292 12.173 21.517 1.00 85.88 256 SER A C 1
ATOM 1961 O O . SER A 1 256 ? -27.109 11.336 20.633 1.00 85.88 256 SER A O 1
ATOM 1963 N N . GLN A 1 257 ? -28.171 13.168 21.359 1.00 88.50 257 GLN A N 1
ATOM 1964 C CA . GLN A 1 257 ? -28.990 13.329 20.157 1.00 88.50 257 GLN A CA 1
ATOM 1965 C C . GLN A 1 257 ? -28.151 13.688 18.920 1.00 88.50 257 GLN A C 1
ATOM 1967 O O . GLN A 1 257 ? -28.414 13.168 17.831 1.00 88.50 257 GLN A O 1
ATOM 1972 N N . LYS A 1 258 ? -27.117 14.528 19.073 1.00 90.69 258 LYS A N 1
ATOM 1973 C CA . LYS A 1 258 ? -26.160 14.842 17.996 1.00 90.69 258 LYS A CA 1
ATOM 1974 C C . LYS A 1 258 ? -25.413 13.593 17.535 1.00 90.69 258 LYS A C 1
ATOM 1976 O O . LYS A 1 258 ? -25.380 13.326 16.335 1.00 90.69 258 LYS A O 1
ATOM 1981 N N . LEU A 1 259 ? -24.887 12.804 18.472 1.00 90.19 259 LEU A N 1
ATOM 1982 C CA . LEU A 1 259 ? -24.195 11.549 18.166 1.00 90.19 259 LEU A CA 1
ATOM 1983 C C . LEU A 1 259 ? -25.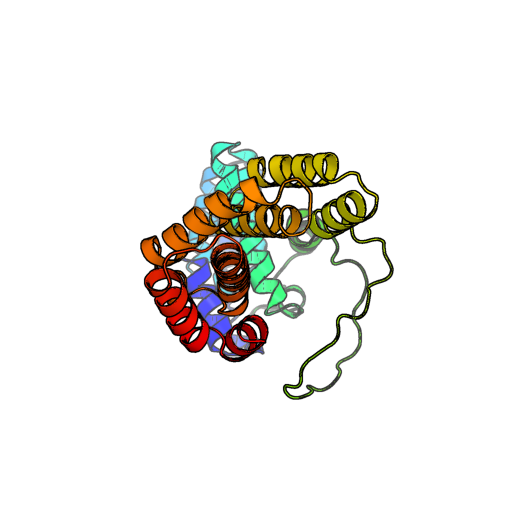118 10.530 17.502 1.00 90.19 259 LEU A C 1
ATOM 1985 O O . LEU A 1 259 ? -24.724 9.911 16.521 1.00 90.19 259 LEU A O 1
ATOM 1989 N N . TYR A 1 260 ? -26.360 10.403 17.970 1.00 90.81 260 TYR A N 1
ATOM 1990 C CA . TYR A 1 260 ? -27.344 9.523 17.343 1.00 90.81 260 TYR A CA 1
ATOM 1991 C C . TYR A 1 260 ? -27.648 9.941 15.897 1.00 90.81 260 TYR A C 1
ATOM 1993 O O . TYR A 1 260 ? -27.607 9.118 14.987 1.00 90.81 260 TYR A O 1
ATOM 2001 N N . SER A 1 261 ? -27.884 11.237 15.655 1.00 92.19 261 SER A N 1
ATOM 2002 C CA . SER A 1 261 ? -28.080 11.771 14.299 1.00 92.19 261 SER A CA 1
ATOM 2003 C C . SER A 1 261 ? -26.869 11.537 13.395 1.00 92.19 261 SER A C 1
ATOM 2005 O O . SER A 1 261 ? -27.029 11.326 12.190 1.00 92.19 261 SER A O 1
ATOM 2007 N N . TRP A 1 262 ? -25.664 11.612 13.955 1.00 92.50 262 TRP A N 1
ATOM 2008 C CA . TRP A 1 262 ? -24.437 11.348 13.219 1.00 92.50 262 TRP A CA 1
ATOM 2009 C C . TRP A 1 262 ? -24.304 9.865 12.868 1.00 92.50 262 TRP A C 1
ATOM 2011 O O . TRP A 1 262 ? -24.075 9.530 11.709 1.00 92.50 262 TRP A O 1
ATOM 2021 N N . LEU A 1 263 ? -24.564 8.978 13.828 1.00 92.00 263 LEU A N 1
ATOM 2022 C CA . LEU A 1 263 ? -24.536 7.535 13.623 1.00 92.00 263 LEU A CA 1
ATOM 2023 C C . LEU A 1 263 ? -25.570 7.095 12.578 1.00 92.00 263 LEU A C 1
ATOM 2025 O O . LEU A 1 263 ? -25.225 6.331 11.691 1.00 92.00 263 LEU A O 1
ATOM 2029 N N . CYS A 1 264 ? -26.784 7.659 12.583 1.00 92.12 264 CYS A N 1
ATOM 2030 C CA . CYS A 1 264 ? -27.797 7.399 11.549 1.00 92.12 264 CYS A CA 1
ATOM 2031 C C . CYS A 1 264 ? -27.340 7.751 10.125 1.00 92.12 264 CYS A C 1
ATOM 2033 O O . CYS A 1 264 ? -27.843 7.168 9.169 1.00 92.12 264 CYS A O 1
ATOM 2035 N N . ARG A 1 265 ? -26.441 8.730 9.968 1.00 90.50 265 ARG A N 1
ATOM 2036 C CA . ARG A 1 265 ? -25.892 9.114 8.659 1.00 90.50 265 ARG A CA 1
ATOM 2037 C C . ARG A 1 265 ? -24.775 8.177 8.203 1.00 90.50 265 ARG A C 1
ATOM 2039 O O . ARG A 1 265 ? -24.651 7.956 7.005 1.00 90.50 265 ARG A O 1
ATOM 2046 N N . LEU A 1 266 ? -23.982 7.662 9.143 1.00 89.38 266 LEU A N 1
ATOM 2047 C CA . LEU A 1 266 ? -22.850 6.777 8.864 1.00 89.38 266 LEU A CA 1
ATOM 2048 C C . LEU A 1 266 ? -23.285 5.315 8.719 1.00 89.38 266 LEU A C 1
ATOM 2050 O O . LEU A 1 266 ? -22.993 4.682 7.712 1.00 89.38 266 LEU A O 1
ATOM 2054 N N . ASP A 1 267 ? -23.991 4.795 9.719 1.00 90.44 267 ASP A N 1
ATOM 2055 C CA . ASP A 1 267 ? -24.474 3.420 9.776 1.00 90.44 267 ASP A CA 1
ATOM 2056 C C . ASP A 1 267 ? -25.816 3.355 10.544 1.00 90.44 267 ASP A C 1
ATOM 2058 O O . ASP A 1 267 ? -25.851 3.329 11.784 1.00 90.44 267 ASP A O 1
ATOM 2062 N N . PRO A 1 268 ? -26.950 3.297 9.817 1.00 89.12 268 PRO A N 1
ATOM 2063 C CA . PRO A 1 268 ? -28.272 3.133 10.412 1.00 89.12 268 PRO A CA 1
ATOM 2064 C C . PRO A 1 268 ? -28.418 1.867 11.271 1.00 89.12 268 PRO A C 1
ATOM 2066 O O . PRO A 1 268 ? -29.215 1.865 12.211 1.00 89.12 268 PRO A O 1
ATOM 2069 N N . LEU A 1 269 ? -27.672 0.792 10.987 1.00 88.31 269 LEU A N 1
ATOM 2070 C CA . LEU A 1 269 ? -27.735 -0.446 11.768 1.00 88.31 269 LEU A CA 1
ATOM 2071 C C . LEU A 1 269 ? -27.050 -0.270 13.125 1.00 88.31 269 LEU A C 1
ATOM 2073 O O . LEU A 1 269 ? -27.618 -0.659 14.150 1.00 88.31 269 LEU A O 1
ATOM 2077 N N . ALA A 1 270 ? -25.880 0.372 13.167 1.00 85.00 270 ALA A N 1
ATOM 2078 C CA . ALA A 1 270 ? -25.246 0.756 14.427 1.00 85.00 270 ALA A CA 1
ATOM 2079 C C . ALA A 1 270 ? -26.152 1.671 15.264 1.00 85.00 270 ALA A C 1
ATOM 2081 O O . ALA A 1 270 ? -26.263 1.466 16.475 1.00 85.00 270 ALA A O 1
ATOM 2082 N N . ALA A 1 271 ? -26.849 2.624 14.630 1.00 87.56 271 ALA A N 1
ATOM 2083 C CA . ALA A 1 271 ? -27.804 3.503 15.307 1.00 87.56 271 ALA A CA 1
ATOM 2084 C C . ALA A 1 271 ? -28.965 2.729 15.955 1.00 87.56 271 ALA A C 1
ATOM 2086 O O . ALA A 1 271 ? -29.282 2.937 17.128 1.00 87.56 271 ALA A O 1
ATOM 2087 N N . LEU A 1 272 ? -29.548 1.762 15.241 1.00 86.69 272 LEU A N 1
ATOM 2088 C CA . LEU A 1 272 ? -30.592 0.899 15.800 1.00 86.69 272 LEU A CA 1
ATOM 2089 C C . LEU A 1 272 ? -30.089 0.093 17.007 1.00 86.69 272 LEU A C 1
ATOM 2091 O O . LEU A 1 272 ? -30.799 -0.026 18.006 1.00 86.69 272 LEU A O 1
ATOM 2095 N N . ASN A 1 273 ? -28.854 -0.408 16.949 1.00 85.88 273 ASN A N 1
ATOM 2096 C CA . ASN A 1 273 ? -28.246 -1.218 18.009 1.00 85.88 273 ASN A CA 1
ATOM 2097 C C . ASN A 1 273 ? -27.895 -0.445 19.289 1.00 85.88 273 ASN A C 1
ATOM 2099 O O . ASN A 1 273 ? -27.622 -1.074 20.312 1.00 85.88 273 ASN A O 1
ATOM 2103 N N . VAL A 1 274 ? -27.847 0.888 19.249 1.00 83.75 274 VAL A N 1
ATOM 2104 C CA . VAL A 1 274 ? -27.674 1.721 20.453 1.00 83.75 274 VAL A CA 1
ATOM 2105 C C . VAL A 1 274 ? -28.989 2.276 20.998 1.00 83.75 274 VAL A C 1
ATOM 2107 O O . VAL A 1 274 ? -29.023 2.702 22.145 1.00 83.75 274 VAL A O 1
ATOM 2110 N N . SER A 1 275 ? -30.062 2.253 20.200 1.00 71.88 275 SER A N 1
ATOM 2111 C CA . SER A 1 275 ? -31.408 2.692 20.608 1.00 71.88 275 SER A CA 1
ATOM 2112 C C . SER A 1 275 ? -32.235 1.630 21.349 1.00 71.88 275 SER A C 1
ATOM 2114 O O . SER A 1 275 ? -33.315 1.946 21.848 1.00 71.88 275 SER A O 1
ATOM 2116 N N . ARG A 1 276 ? -31.755 0.381 21.383 1.00 58.88 276 ARG A N 1
ATOM 2117 C CA . ARG A 1 276 ? -32.349 -0.733 22.138 1.00 58.88 276 ARG A CA 1
ATOM 2118 C C . ARG A 1 276 ? -31.771 -0.814 23.540 1.00 58.88 276 ARG A C 1
ATOM 2120 O O . ARG A 1 276 ? -32.565 -1.120 24.452 1.00 58.88 276 ARG A O 1
#

Secondary structure (DSSP, 8-state):
-HHHHHHHHHHHT-SS--GGG-PPPPHHHHHHHHHHHHTT-HHHHHHHHHHHHHSGGGGT-THHHHHHHHHHHHT-GGGHHHHHHHHHHHHHHHHH-GGGGG-B-TTS-BSS-HHHHHHIIIII-TT--S-PPPP-PPPP-----PPP-SS-PPPPHHHHHHHHHHTT-HHHHHHHHHHHHHH--SHHHHHHHHHHHHHHHTTSTTHHHHHHHHHHHHHHHHHHTGGGTS-HHHHHHHHHHHHHHHHHTT--HHHHHHHHHHHHHH-HHHHHHHH-

=== Feature glossary ===
Feature key, reading from the visual/contextual features back to the raw sequence:

Rendered structure images. Six rendered views show the 3D structure from the faces of a cube — i.e. along ±x, ±y, ±z. Rendering representation is drawn randomly per protein from cartoon (secondary-structure ribbons), sticks (backbone bonds), or molecular surface; coloring is either N→C rainbow (blue at the N-terminus through red at the C-terminus) or one color per chain.

Contact-map, Ramachandran, and PAE plots. The contact map is a binary N×N matrix image: pixel (i, j) is dark where Cα_i and Cα_j are within 8 Å and |i−j|>4. Because the |i−j|>4 filter removes local helical contacts, off-diagonal stripes parallel to the main diagonal indicate parallel β-sheets; stripes perpendicular to it indicate antiparallel β-sheets. The Ramachandran plot scatters every residue's (φ, ψ) pair against the sterically allowed regions. The PAE heatmap renders the predicted-aligned-error matrix.

InterPro / GO / CATH / organism. Database cross-references. InterPro integrates a dozen domain/family signature databases into unified entries with residue-range hits. GO terms attach function/process/location labels with evidence codes. CATH codes position the fold in a four-level structural taxonomy. Organism is the NCBI-taxonomy species name.

Nearest PDB structures. The Foldseek neighbor list gives the closest experimentally determined structures in the PDB, ranked by structural alignment. TM-score near 1 means near-identical fold; near 0.3 means only rough topology match. This is how one finds what a novel AlphaFold prediction most resembles in the solved-structure universe.

Predicted aligned error. PAE(i, j) answers: if I align the predicted and true structures on residue i, how far off (in Å) do I expect residue j to be? A block-diagonal PAE matrix with low values on the blocks and high values off-diagonal is the signature of a multi-domain protein with confidently predicted domains but uncertain inter-domain orientation.

Solvent-accessible surface area. Accessible surface area quantifies burial. A residue with SASA near zero is packed into the hydrophobic core; one with SASA >100 Å² sits on the surface. Computed here via the Shrake–Rupley numerical algorithm with a 1.4 Å probe.

B-factor. B-factor (Debye–Waller factor) reflects atomic displacement in the crystal lattice. It is an experimental observable (units Å²), not a prediction; low values mean the atom is pinned down, high values mean it moves or is heterogeneous across the crystal.

pLDDT. For AlphaFold models, the B-factor field carries pLDDT — the model's own estimate of local accuracy on a 0–100 scale. Regions with pLDDT<50 should be treated as essentially unmodeled; they often correspond to intrinsically disordered segments.

Backbone torsions (φ/ψ). φ (phi) and ψ (psi) are the two rotatable backbone dihedrals per residue: φ is the C(i-1)–N–Cα–C torsion, ψ is the N–Cα–C–N(i+1) torsion, both in degrees on (−180°, 180°]. α-helical residues cluster near (−60°, −45°); β-strand residues near (−120°, +130°). A Ramachandran plot is simply a scatter of (φ, ψ) for every residue.

Radius of gyration, Cα contacts, bounding box. Radius of gyration (Rg) is the root-mean-square distance of Cα atoms from their centroid — a single number for overall size and compactness. A globular domain of N residues has Rg ≈ 2.2·N^0.38 Å; an extended or disordered chain has a much larger Rg. The Cα contact count is the number of residue pairs whose Cα atoms are within 8 Å and are more than four positions apart in sequence — a standard proxy for tertiary packing density. The bounding box is the smallest axis-aligned box enclosing all Cα atoms.

Secondary structure (3-state, P-SEA). Three-state secondary structure (P-SEA) collapses the eight DSSP classes into helix (a), strand (b), and coil (c). P-SEA assigns these from Cα geometry alone — distances and angles — without requiring backbone oxygens, so it works on any Cα trace.

Secondary structure (8-state, DSSP). DSSP 8-state secondary structure assigns each residue one of H (α-helix), G (3₁₀-helix), I (π-helix), E (extended β-strand), B (isolated β-bridge), T (hydrogen-bonded turn), S (bend), or '-' (coil). The assignment is computed from backbone hydrogen-bond geometry via the Kabsch–Sander algorithm.

Foldseek 3Di. A 3Di character summarizes, for each residue, the relative orientation of the Cα frame of its nearest spatial neighbor. Because it encodes fold topology rather than chemistry, 3Di alignments detect remote structural similarity that sequence alignment misses.

mmCIF coordinates. The mmCIF block holds the 3D Cartesian coordinates of each backbone atom (N, Cα, C, O) in ångströms. mmCIF is the PDB's canonical archive format — a tagged-loop text representation of the atomic model.

Sequence. Sequence gives the chain of amino acids in standard one-letter code (A=alanine, C=cysteine, …, Y=tyrosine), read N→C. It is the only feature that is directly encoded by the gene; all structural features are derived from the folded form of this sequence.